Protein AF-A0A8J2ZC92-F1 (afdb_monomer)

pLDDT: mean 74.77, std 19.88, range [32.78, 93.56]

Radius of gyration: 28.95 Å; Cα contacts (8 Å, |Δi|>4): 258; chains: 1; bounding box: 49×60×92 Å

Mean predicted aligned error: 19.2 Å

Foldseek 3Di:
DDDDDDDDDDPDDDPDPPPPDPPPDPPDDPPPPQQAAFAEEEAEPDPVLSVVVQVLQVPDPRHDHHPPPDQGLEYEYQADDDPPDDDDPHHAYEHAYADPVRQVVNVVVVGQEYDHSPDDSVLVVVSRVCSSVSHRYYDDPPPPPPPPDDDDDDDDDPDLPDQDPLLLLLLQCLLVVDDLVRSCVVVVHDSVVSVVSQVVLCVSLVHPDSVSSNVSCVSVVSYDD

Solvent-accessible surface area (backbone atoms only — not comparable to full-atom values): 13881 Å² total; per-residue (Å²): 140,83,88,83,91,80,78,90,77,86,77,78,80,76,93,75,83,88,76,79,66,85,69,80,77,75,76,77,70,85,76,85,62,89,66,75,50,44,26,35,30,81,58,48,89,50,66,69,62,41,52,54,50,50,53,50,34,73,70,36,90,52,41,33,76,35,59,91,93,53,90,33,41,19,32,41,22,58,58,87,70,82,80,77,88,69,100,57,90,67,52,35,29,37,32,33,29,85,48,73,67,57,39,50,54,40,53,77,68,69,46,22,21,38,42,48,76,83,58,52,65,70,57,49,53,52,43,49,55,38,18,44,73,74,37,78,40,66,66,78,69,87,61,81,68,76,74,74,92,67,90,81,83,91,76,92,64,86,71,64,59,76,71,51,76,68,39,43,55,51,48,46,41,48,63,71,67,50,51,56,67,52,50,5,62,78,68,75,43,51,60,67,55,32,49,51,45,52,51,49,46,22,60,51,65,71,29,94,41,73,67,48,31,36,56,50,32,43,75,69,68,70,40,85,134

Sequence (225 aa):
MNLAVAAMRHRAMRPGDAERGPGPVRTADRCDGAVRPVAVALRIADPALRARLAGIVDAAPGLAPAPEGAAAAALVTDRVLPREGGGAAGPPMLVLAKDAAARARALHAGVGGVLPPDAGEAQLVAAIVAVAHGLVVRPASPRPVPPRPEPAAAGAAEPVPALTPREREVLALLAAGAANKVIARRLGLSFHTAKAHVASVLAKLGASSRADAVARGIRAGLVLL

Structur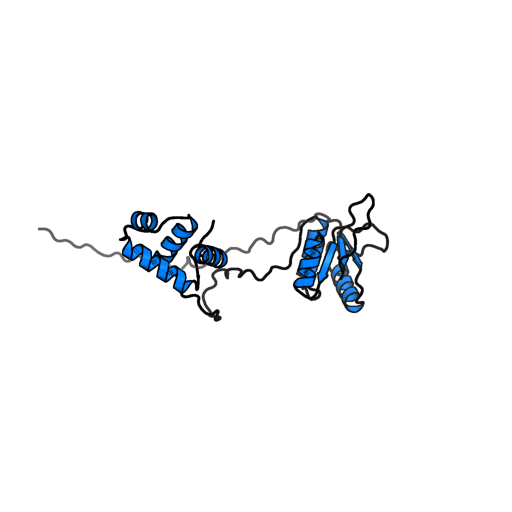e (mmCIF, N/CA/C/O backbone):
data_AF-A0A8J2ZC92-F1
#
_entry.id   AF-A0A8J2ZC92-F1
#
loop_
_atom_site.group_PDB
_atom_site.id
_atom_site.type_symbol
_atom_site.label_atom_id
_atom_site.label_alt_id
_atom_site.label_comp_id
_atom_site.label_asym_id
_atom_site.label_entity_id
_atom_site.label_seq_id
_atom_site.pdbx_PDB_ins_code
_atom_site.Cartn_x
_atom_site.Cartn_y
_atom_site.Cartn_z
_atom_site.occupancy
_atom_site.B_iso_or_equiv
_atom_site.auth_seq_id
_atom_site.auth_comp_id
_atom_site.auth_asym_id
_atom_site.auth_atom_id
_atom_site.pdbx_PDB_model_num
ATOM 1 N N . MET A 1 1 ? -21.085 -35.666 64.386 1.00 41.06 1 MET A N 1
ATOM 2 C CA . MET A 1 1 ? -20.813 -37.108 64.170 1.00 41.06 1 MET A CA 1
ATOM 3 C C . MET A 1 1 ? -21.126 -37.370 62.697 1.00 41.06 1 MET A C 1
ATOM 5 O O . MET A 1 1 ? -22.250 -37.102 62.324 1.00 41.06 1 MET A O 1
ATOM 9 N N . ASN A 1 2 ? -20.229 -37.704 61.769 1.00 34.44 2 ASN A N 1
ATOM 10 C CA . ASN A 1 2 ? -18.962 -38.419 61.852 1.00 34.44 2 ASN A CA 1
ATOM 11 C C . ASN A 1 2 ? -17.883 -37.848 60.918 1.00 34.44 2 ASN A C 1
ATOM 13 O O . ASN A 1 2 ? -18.147 -37.370 59.820 1.00 34.44 2 ASN A O 1
ATOM 17 N N . LEU A 1 3 ? -16.667 -37.978 61.432 1.00 35.72 3 LEU A N 1
ATOM 18 C CA . LEU A 1 3 ? -15.348 -37.821 60.841 1.00 35.72 3 LEU A CA 1
ATOM 19 C C . LEU A 1 3 ? -15.068 -38.993 59.874 1.00 35.72 3 LEU A C 1
ATOM 21 O O . LEU A 1 3 ? -15.347 -40.126 60.252 1.00 35.72 3 LEU A O 1
ATOM 25 N N . ALA A 1 4 ? -14.481 -38.749 58.697 1.00 38.28 4 ALA A N 1
ATOM 26 C CA . ALA A 1 4 ? -13.469 -39.626 58.079 1.00 38.28 4 ALA A CA 1
ATOM 27 C C . ALA A 1 4 ? -12.945 -39.015 56.769 1.00 38.28 4 ALA A C 1
ATOM 29 O O . ALA A 1 4 ? -13.545 -39.109 55.701 1.00 38.28 4 ALA A O 1
ATOM 30 N N . VAL A 1 5 ? -11.780 -38.393 56.902 1.00 42.00 5 VAL A N 1
ATOM 31 C CA . VAL A 1 5 ? -10.837 -38.036 55.845 1.00 42.00 5 VAL A CA 1
ATOM 32 C C . VAL A 1 5 ? -10.317 -39.321 55.191 1.00 42.00 5 VAL A C 1
ATOM 34 O O . VAL A 1 5 ? -9.852 -40.213 55.897 1.00 42.00 5 VAL A O 1
ATOM 37 N N . ALA A 1 6 ? -10.346 -39.411 53.858 1.00 38.91 6 ALA A N 1
ATOM 38 C CA . ALA A 1 6 ? -9.723 -40.508 53.117 1.00 38.91 6 ALA A CA 1
ATOM 39 C C . ALA A 1 6 ? -8.945 -39.995 51.892 1.00 38.91 6 ALA A C 1
ATOM 41 O O . ALA A 1 6 ? -9.498 -39.734 50.830 1.00 38.91 6 ALA A O 1
ATOM 42 N N . ALA A 1 7 ? -7.633 -39.892 52.111 1.00 39.47 7 ALA A N 1
ATOM 43 C CA . ALA A 1 7 ? -6.541 -40.207 51.194 1.00 39.47 7 ALA A CA 1
ATOM 44 C C . ALA A 1 7 ? -6.480 -39.519 49.813 1.00 39.47 7 ALA A C 1
ATOM 46 O O . ALA A 1 7 ? -7.030 -39.973 48.810 1.00 39.47 7 ALA A O 1
ATOM 47 N N . MET A 1 8 ? -5.604 -38.510 49.765 1.00 38.62 8 MET A N 1
ATOM 48 C CA . MET A 1 8 ? -4.805 -38.123 48.601 1.00 38.62 8 MET A CA 1
ATOM 49 C C . MET A 1 8 ? -4.257 -39.347 47.848 1.00 38.62 8 MET A C 1
ATOM 51 O O . MET A 1 8 ? -3.465 -40.120 48.387 1.00 38.62 8 MET A O 1
ATOM 55 N N . ARG A 1 9 ? -4.588 -39.465 46.559 1.00 42.34 9 ARG A N 1
ATOM 56 C CA . ARG A 1 9 ? -3.782 -40.216 45.588 1.00 42.34 9 ARG A CA 1
ATOM 57 C C . ARG A 1 9 ? -3.141 -39.224 44.626 1.00 42.34 9 ARG A C 1
ATOM 59 O O . ARG A 1 9 ? -3.759 -38.777 43.665 1.00 42.34 9 ARG A O 1
ATOM 66 N N . HIS A 1 10 ? -1.889 -38.890 44.919 1.00 39.88 10 HIS A N 1
ATOM 67 C CA . HIS A 1 10 ? -0.975 -38.190 44.024 1.00 39.88 10 HIS A CA 1
ATOM 68 C C . HIS A 1 10 ? -0.763 -39.061 42.774 1.00 39.88 10 HIS A C 1
ATOM 70 O O . HIS A 1 10 ? -0.022 -40.044 42.804 1.00 39.88 10 HIS A O 1
ATOM 76 N N . ARG A 1 11 ? -1.452 -38.749 41.672 1.00 44.06 11 ARG A N 1
ATOM 77 C CA . ARG A 1 11 ? -1.191 -39.383 40.376 1.00 44.06 11 ARG A CA 1
ATOM 78 C C . ARG A 1 11 ? -0.053 -38.609 39.715 1.00 44.06 11 ARG A C 1
ATOM 80 O O . ARG A 1 11 ? -0.261 -37.522 39.187 1.00 44.06 11 ARG A O 1
ATOM 87 N N . ALA A 1 12 ? 1.156 -39.150 39.827 1.00 44.00 12 ALA A N 1
ATOM 88 C CA . ALA A 1 12 ? 2.347 -38.636 39.165 1.00 44.00 12 ALA A CA 1
ATOM 89 C C . ALA A 1 12 ? 2.117 -38.523 37.645 1.00 44.00 12 ALA A C 1
ATOM 91 O O . ALA A 1 12 ? 1.726 -39.501 37.000 1.00 44.00 12 ALA A O 1
ATOM 92 N N . MET A 1 13 ? 2.342 -37.327 37.088 1.00 38.94 13 MET A N 1
ATOM 93 C CA . MET A 1 13 ? 2.462 -37.116 35.645 1.00 38.94 13 MET A CA 1
ATOM 94 C C . MET A 1 13 ? 3.662 -37.907 35.118 1.00 38.94 13 MET A C 1
ATOM 96 O O . MET A 1 13 ? 4.744 -37.874 35.703 1.00 38.94 13 MET A O 1
ATOM 100 N N . ARG A 1 14 ? 3.468 -38.606 33.997 1.00 48.47 14 ARG A N 1
ATOM 101 C CA . ARG A 1 14 ? 4.556 -39.217 33.230 1.00 48.47 14 ARG A CA 1
ATOM 102 C C . ARG A 1 14 ? 5.349 -38.112 32.513 1.00 48.47 14 ARG A C 1
ATOM 104 O O . ARG A 1 14 ? 4.721 -37.225 31.939 1.00 48.47 14 ARG A O 1
ATOM 111 N N . PRO A 1 15 ? 6.690 -38.159 32.487 1.00 48.25 15 PRO A N 1
ATOM 112 C CA . PRO A 1 15 ? 7.480 -37.286 31.631 1.00 48.25 15 PRO A CA 1
ATOM 113 C C . PRO A 1 15 ? 7.451 -37.877 30.214 1.00 48.25 15 PRO A C 1
ATOM 115 O O . PRO A 1 15 ? 8.016 -38.942 29.981 1.00 48.25 15 PRO A O 1
ATOM 118 N N . GLY A 1 16 ? 6.726 -37.251 29.284 1.00 49.06 16 GLY A N 1
ATOM 119 C CA . GLY A 1 16 ? 6.649 -37.757 27.905 1.00 49.06 16 GLY A CA 1
ATOM 120 C C . GLY A 1 16 ? 5.783 -36.972 26.917 1.00 49.06 16 GLY A C 1
ATOM 121 O O . GLY A 1 16 ? 5.959 -37.141 25.718 1.00 49.06 16 GLY A O 1
ATOM 122 N N . ASP A 1 17 ? 4.901 -36.075 27.371 1.00 45.94 17 ASP A N 1
ATOM 123 C CA . ASP A 1 17 ? 3.964 -35.376 26.471 1.00 45.94 17 ASP A CA 1
ATOM 124 C C . ASP A 1 17 ? 4.445 -33.983 26.000 1.00 45.94 17 ASP A C 1
ATOM 126 O O . ASP A 1 17 ? 3.676 -33.223 25.413 1.00 45.94 17 ASP A O 1
ATOM 130 N N . ALA A 1 18 ? 5.718 -33.633 26.229 1.00 48.44 18 ALA A N 1
ATOM 131 C CA . ALA A 1 18 ? 6.262 -32.291 25.973 1.00 48.44 18 ALA A CA 1
ATOM 132 C C . ALA A 1 18 ? 6.911 -32.080 24.587 1.00 48.44 18 ALA A C 1
ATOM 134 O O . ALA A 1 18 ? 7.467 -31.014 24.349 1.00 48.44 18 ALA A O 1
ATOM 135 N N . GLU A 1 19 ? 6.817 -33.030 23.651 1.00 48.03 19 GLU A N 1
ATOM 136 C CA . GLU A 1 19 ? 7.369 -32.861 22.294 1.00 48.03 19 GLU A CA 1
ATOM 137 C C . GLU A 1 19 ? 6.355 -33.187 21.194 1.00 48.03 19 GLU A C 1
ATOM 139 O O . GLU A 1 19 ? 6.565 -34.030 20.326 1.00 48.03 19 GLU A O 1
ATOM 144 N N . ARG A 1 20 ? 5.233 -32.464 21.184 1.00 44.44 20 ARG A N 1
ATOM 145 C CA . ARG A 1 20 ? 4.437 -32.303 19.961 1.00 44.44 20 ARG A CA 1
ATOM 146 C C . ARG A 1 20 ? 4.653 -30.893 19.424 1.00 44.44 20 ARG A C 1
ATOM 148 O O . ARG A 1 20 ? 3.753 -30.057 19.437 1.00 44.44 20 ARG A O 1
ATOM 155 N N . GLY A 1 21 ? 5.894 -30.631 19.010 1.00 49.53 21 GLY A N 1
ATOM 156 C CA . GLY A 1 21 ? 6.231 -29.442 18.235 1.00 49.53 21 GLY A CA 1
ATOM 157 C C . GLY A 1 21 ? 5.360 -29.367 16.975 1.00 49.53 21 GLY A C 1
ATOM 158 O O . GLY A 1 21 ? 4.881 -30.404 16.500 1.00 49.53 21 GLY A O 1
ATOM 159 N N . PRO A 1 22 ? 5.106 -28.163 16.434 1.00 45.09 22 PRO A N 1
ATOM 160 C CA . PRO A 1 22 ? 4.413 -28.039 15.163 1.00 45.09 22 PRO A CA 1
ATOM 161 C C . PRO A 1 22 ? 5.202 -28.852 14.135 1.00 45.09 22 PRO A C 1
ATOM 163 O O . PRO A 1 22 ? 6.385 -28.597 13.913 1.00 45.09 22 PRO A O 1
ATOM 166 N N . GLY A 1 23 ? 4.562 -29.881 13.571 1.00 42.56 23 GLY A N 1
ATOM 167 C CA . GLY A 1 23 ? 5.161 -30.704 12.525 1.00 42.56 23 GLY A CA 1
ATOM 168 C C . GLY A 1 23 ? 5.711 -29.823 11.400 1.00 42.56 23 GLY A C 1
ATOM 169 O O . GLY A 1 23 ? 5.236 -28.693 11.236 1.00 42.56 23 GLY A O 1
ATOM 170 N N . PRO A 1 24 ? 6.709 -30.309 10.637 1.00 46.25 24 PRO A N 1
ATOM 171 C CA . PRO A 1 24 ? 7.342 -29.523 9.590 1.00 46.25 24 PRO A CA 1
ATOM 172 C C . PRO A 1 24 ? 6.250 -28.930 8.709 1.00 46.25 24 PRO A C 1
ATOM 174 O O . PRO A 1 24 ? 5.412 -29.656 8.165 1.00 46.25 24 PRO A O 1
ATOM 177 N N . VAL A 1 25 ? 6.226 -27.597 8.645 1.00 45.41 25 VAL A N 1
ATOM 178 C CA . VAL A 1 25 ? 5.367 -26.853 7.731 1.00 45.41 25 VAL A CA 1
ATOM 179 C C . VAL A 1 25 ? 5.614 -27.475 6.369 1.00 45.41 25 VAL A C 1
ATOM 181 O O . VAL A 1 25 ? 6.730 -27.395 5.858 1.00 45.41 25 VAL A O 1
ATOM 184 N N . ARG A 1 26 ? 4.604 -28.168 5.829 1.00 38.78 26 ARG A N 1
ATOM 185 C CA . ARG A 1 26 ? 4.637 -28.647 4.451 1.00 38.78 26 ARG A CA 1
ATOM 186 C C . ARG A 1 26 ? 4.889 -27.407 3.608 1.00 38.78 26 ARG A C 1
ATOM 188 O O . ARG A 1 26 ? 3.994 -26.577 3.459 1.00 38.78 26 ARG A O 1
ATOM 195 N N . THR A 1 27 ? 6.122 -27.250 3.140 1.00 40.78 27 THR A N 1
ATOM 196 C CA . THR A 1 27 ? 6.461 -26.321 2.076 1.00 40.78 27 THR A CA 1
ATOM 197 C C . THR A 1 27 ? 5.531 -26.688 0.939 1.00 40.78 27 THR A C 1
ATOM 199 O O . THR A 1 27 ? 5.579 -27.807 0.427 1.00 40.78 27 THR A O 1
ATOM 202 N N . ALA A 1 28 ? 4.573 -25.799 0.683 1.00 44.03 28 ALA A N 1
ATOM 203 C CA . ALA A 1 28 ? 3.584 -25.987 -0.351 1.00 44.03 28 ALA A CA 1
ATOM 204 C C . ALA A 1 28 ? 4.327 -26.292 -1.651 1.00 44.03 28 ALA A C 1
ATOM 206 O O . ALA A 1 28 ? 5.161 -25.515 -2.112 1.00 44.03 28 ALA A O 1
ATOM 207 N N . ASP A 1 29 ? 4.086 -27.518 -2.090 1.00 36.69 29 ASP A N 1
ATOM 208 C CA . ASP A 1 29 ? 3.963 -27.986 -3.453 1.00 36.69 29 ASP A CA 1
ATOM 209 C C . ASP A 1 29 ? 4.343 -26.964 -4.531 1.00 36.69 29 ASP A C 1
ATOM 211 O O . ASP A 1 29 ? 3.795 -25.861 -4.613 1.00 36.69 29 ASP A O 1
ATOM 215 N N . ARG A 1 30 ? 5.302 -27.365 -5.367 1.00 45.09 30 ARG A N 1
ATOM 216 C CA . ARG A 1 30 ? 5.726 -26.627 -6.554 1.00 45.09 30 ARG A CA 1
ATOM 217 C C . ARG A 1 30 ? 4.501 -26.387 -7.433 1.00 45.09 30 ARG A C 1
ATOM 219 O O . ARG A 1 30 ? 4.031 -27.296 -8.109 1.00 45.09 30 ARG A O 1
ATOM 226 N N . CYS A 1 31 ? 4.024 -25.147 -7.470 1.00 38.16 31 CYS A N 1
ATOM 227 C CA . CYS A 1 31 ? 3.142 -24.683 -8.530 1.00 38.16 31 CYS A CA 1
ATOM 228 C C . CYS A 1 31 ? 3.951 -24.615 -9.833 1.00 38.16 31 CYS A C 1
ATOM 230 O O . CYS A 1 31 ? 4.433 -23.552 -10.213 1.00 38.16 31 CYS A O 1
ATOM 232 N N . ASP A 1 32 ? 4.094 -25.753 -10.512 1.00 41.41 32 ASP A N 1
ATOM 233 C CA . ASP A 1 32 ? 4.615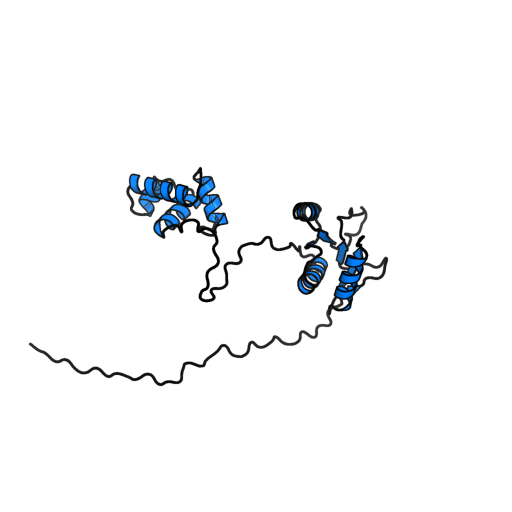 -25.881 -11.880 1.00 41.41 32 ASP A CA 1
ATOM 234 C C . ASP A 1 32 ? 3.551 -25.407 -12.894 1.00 41.41 32 ASP A C 1
ATOM 236 O O . ASP A 1 32 ? 3.156 -26.090 -13.836 1.00 41.41 32 ASP A O 1
ATOM 240 N N . GLY A 1 33 ? 3.008 -24.212 -12.660 1.00 44.34 33 GLY A N 1
ATOM 241 C CA . GLY A 1 33 ? 2.316 -23.453 -13.688 1.00 44.34 33 GLY A CA 1
ATOM 242 C C . GLY A 1 33 ? 3.373 -22.598 -14.355 1.00 44.34 33 GLY A C 1
ATOM 243 O O . GLY A 1 33 ? 3.965 -21.761 -13.683 1.00 44.34 33 GLY A O 1
ATOM 244 N N . ALA A 1 34 ? 3.641 -22.800 -15.643 1.00 50.97 34 ALA A N 1
ATOM 245 C CA . ALA A 1 34 ? 4.524 -21.929 -16.410 1.00 50.97 34 ALA A CA 1
ATOM 246 C C . ALA A 1 34 ? 3.956 -20.495 -16.408 1.00 50.97 34 ALA A C 1
ATOM 248 O O . ALA A 1 34 ? 3.171 -20.112 -17.277 1.00 50.97 34 ALA A O 1
ATOM 249 N N . VAL A 1 35 ? 4.297 -19.714 -15.380 1.00 57.56 35 VAL A N 1
ATOM 250 C CA . VAL A 1 35 ? 3.914 -18.312 -15.257 1.00 57.56 35 VAL A CA 1
ATOM 251 C C . VAL A 1 35 ? 4.617 -17.593 -16.394 1.00 57.56 35 VAL A C 1
ATOM 253 O O . VAL A 1 35 ? 5.847 -17.557 -16.448 1.00 57.56 35 VAL A O 1
ATOM 256 N N . ARG A 1 36 ? 3.841 -17.053 -17.342 1.00 71.88 36 ARG A N 1
ATOM 257 C CA . ARG A 1 36 ? 4.408 -16.195 -18.383 1.00 71.88 36 ARG A CA 1
ATOM 258 C C . ARG A 1 36 ? 5.148 -15.050 -17.693 1.00 71.88 36 ARG A C 1
ATOM 260 O O . ARG A 1 36 ? 4.530 -14.376 -16.867 1.00 71.88 36 ARG A O 1
ATOM 267 N N . PRO A 1 37 ? 6.432 -14.829 -18.012 1.00 78.94 37 PRO A N 1
ATOM 268 C CA . PRO A 1 37 ? 7.183 -13.776 -17.364 1.00 78.94 37 PRO A CA 1
ATOM 269 C C . PRO A 1 37 ? 6.536 -12.425 -17.670 1.00 78.94 37 PRO A C 1
ATOM 271 O O . PRO A 1 37 ? 6.130 -12.142 -18.800 1.00 78.94 37 PRO A O 1
ATOM 274 N N . VAL A 1 38 ? 6.416 -11.600 -16.638 1.00 84.12 38 VAL A N 1
ATOM 275 C CA . VAL A 1 38 ? 5.912 -10.235 -16.732 1.00 84.12 38 VAL A CA 1
ATOM 276 C C . VAL A 1 38 ? 6.952 -9.410 -17.485 1.00 84.12 38 VAL A C 1
ATOM 278 O O . VAL A 1 38 ? 8.075 -9.249 -17.012 1.00 84.12 38 VAL A O 1
ATOM 281 N N . ALA A 1 39 ? 6.582 -8.882 -18.653 1.00 87.25 39 ALA A N 1
ATOM 282 C CA . ALA A 1 39 ? 7.448 -8.000 -19.430 1.00 87.25 39 ALA A CA 1
ATOM 283 C C . ALA A 1 39 ? 7.551 -6.620 -18.756 1.00 87.25 39 ALA A C 1
ATOM 285 O O . ALA A 1 39 ? 6.539 -5.934 -18.580 1.00 87.25 39 ALA A O 1
ATOM 286 N N . VAL A 1 40 ? 8.761 -6.197 -18.393 1.00 88.06 40 VAL A N 1
ATOM 287 C CA . VAL A 1 40 ? 9.021 -4.966 -17.633 1.00 88.06 40 VAL A CA 1
ATOM 288 C C . VAL A 1 40 ? 9.796 -3.970 -18.484 1.00 88.06 40 VAL A C 1
ATOM 290 O O . VAL A 1 40 ? 10.918 -4.246 -18.900 1.00 88.06 40 VAL A O 1
ATOM 293 N N . ALA A 1 41 ? 9.237 -2.781 -18.699 1.00 90.12 41 ALA A N 1
ATOM 294 C CA . ALA A 1 41 ? 9.974 -1.666 -19.285 1.00 90.12 41 ALA A CA 1
ATOM 295 C C . ALA A 1 41 ? 10.622 -0.819 -18.181 1.00 90.12 41 ALA A C 1
ATOM 297 O O . ALA A 1 41 ? 9.964 -0.456 -17.203 1.00 90.12 41 ALA A O 1
ATOM 298 N N . LEU A 1 42 ? 11.897 -0.464 -18.352 1.00 89.69 42 LEU A N 1
ATOM 299 C CA . LEU A 1 42 ? 12.636 0.407 -17.436 1.00 89.69 42 LEU A CA 1
ATOM 300 C C . LEU A 1 42 ? 12.873 1.769 -18.097 1.00 89.69 42 LEU A C 1
ATOM 302 O O . LEU A 1 42 ? 13.612 1.868 -19.073 1.00 89.69 42 LEU A O 1
ATOM 306 N N . ARG A 1 43 ? 12.281 2.832 -17.549 1.00 90.69 43 ARG A N 1
ATOM 307 C CA . ARG A 1 43 ? 12.465 4.218 -18.005 1.00 90.69 43 ARG A CA 1
ATOM 308 C C . ARG A 1 43 ? 13.003 5.071 -16.866 1.00 90.69 43 ARG A C 1
ATOM 310 O O . ARG A 1 43 ? 12.264 5.782 -16.197 1.00 90.69 43 ARG A O 1
ATOM 317 N N . ILE A 1 44 ? 14.302 4.937 -16.633 1.00 90.31 44 ILE A N 1
ATOM 318 C CA . ILE A 1 44 ? 15.020 5.512 -15.494 1.00 90.31 44 ILE A CA 1
ATOM 319 C C . ILE A 1 44 ? 16.105 6.44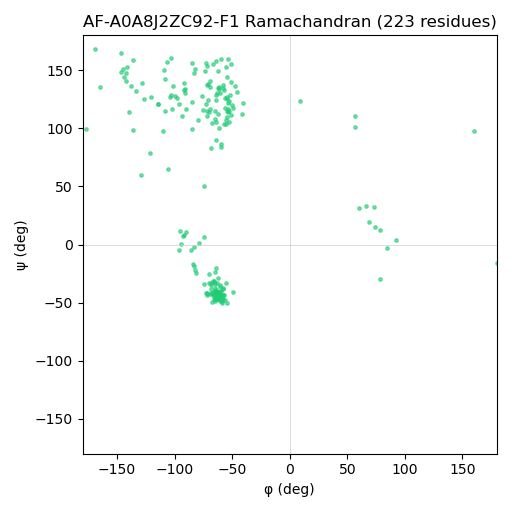1 -16.030 1.00 90.31 44 ILE A C 1
ATOM 321 O O . ILE A 1 44 ? 16.899 6.015 -16.869 1.00 90.31 44 ILE A O 1
ATOM 325 N N . ALA A 1 45 ? 16.140 7.692 -15.563 1.00 88.38 45 ALA A N 1
ATOM 326 C CA . ALA A 1 45 ? 17.133 8.667 -16.011 1.00 88.38 45 ALA A CA 1
ATOM 327 C C . ALA A 1 45 ? 18.524 8.390 -15.419 1.00 88.38 45 ALA A C 1
ATOM 329 O O . ALA A 1 45 ? 19.533 8.617 -16.081 1.00 88.38 45 ALA A O 1
ATOM 330 N N . ASP A 1 46 ? 18.582 7.892 -14.182 1.00 88.06 46 ASP A N 1
ATOM 331 C CA . ASP A 1 46 ? 19.831 7.527 -13.510 1.00 88.06 46 ASP A CA 1
ATOM 332 C C . ASP A 1 46 ? 20.399 6.194 -14.060 1.00 88.06 46 ASP A C 1
ATOM 334 O O . ASP A 1 46 ? 19.777 5.138 -13.880 1.00 88.06 46 ASP A O 1
ATOM 338 N N . PRO A 1 47 ? 21.584 6.196 -14.707 1.00 87.19 47 PRO A N 1
ATOM 339 C CA . PRO A 1 47 ? 22.163 4.994 -15.301 1.00 87.19 47 PRO A CA 1
ATOM 340 C C . PRO A 1 47 ? 22.561 3.934 -14.266 1.00 87.19 47 PRO A C 1
ATOM 342 O O . PRO A 1 47 ? 22.466 2.744 -14.569 1.00 87.19 47 PRO A O 1
ATOM 345 N N . ALA A 1 48 ? 22.964 4.331 -13.054 1.00 87.56 48 ALA A N 1
ATOM 346 C CA . ALA A 1 48 ? 23.344 3.394 -11.999 1.00 87.56 48 ALA A CA 1
ATOM 347 C C . ALA A 1 48 ? 22.109 2.675 -11.446 1.00 87.56 48 ALA A C 1
ATOM 349 O O . ALA A 1 48 ? 22.097 1.450 -11.299 1.00 87.56 48 ALA A O 1
ATOM 350 N N . LEU A 1 49 ? 21.030 3.429 -11.214 1.00 86.31 49 LEU A N 1
ATOM 351 C CA . LEU A 1 49 ? 19.746 2.862 -10.814 1.00 86.31 49 LEU A CA 1
ATOM 352 C C . LEU A 1 49 ? 19.182 1.949 -11.910 1.00 86.31 49 LEU A C 1
ATOM 354 O O . LEU A 1 49 ? 18.735 0.845 -11.609 1.00 86.31 49 LEU A O 1
ATOM 358 N N . ARG A 1 50 ? 19.254 2.363 -13.181 1.00 90.50 50 ARG A N 1
ATOM 359 C CA . ARG A 1 50 ? 18.820 1.547 -14.325 1.00 90.50 50 ARG A CA 1
ATOM 360 C C . ARG A 1 50 ? 19.563 0.212 -14.392 1.00 90.50 50 ARG A C 1
ATOM 362 O O . ARG A 1 50 ? 18.914 -0.815 -14.550 1.00 90.50 50 ARG A O 1
ATOM 369 N N . ALA A 1 51 ? 20.890 0.220 -14.252 1.00 87.44 51 ALA A N 1
ATOM 370 C CA . ALA A 1 51 ? 21.705 -0.995 -14.282 1.00 87.44 51 ALA A CA 1
ATOM 371 C C . ALA A 1 51 ? 21.355 -1.952 -13.133 1.00 87.44 51 ALA A C 1
ATOM 373 O O . ALA A 1 51 ? 21.182 -3.148 -13.357 1.00 87.44 51 ALA A O 1
ATOM 374 N N . ARG A 1 52 ? 21.168 -1.422 -11.916 1.00 91.25 52 ARG A N 1
ATOM 375 C CA . ARG A 1 52 ? 20.724 -2.216 -10.763 1.00 91.25 52 ARG A CA 1
ATOM 376 C C . ARG A 1 52 ? 19.353 -2.851 -11.003 1.00 91.25 52 ARG A C 1
ATOM 378 O O . ARG A 1 52 ? 19.172 -4.030 -10.726 1.00 91.25 52 ARG A O 1
ATOM 385 N N . LEU A 1 53 ? 18.391 -2.081 -11.509 1.00 89.12 53 LEU A N 1
ATOM 386 C CA . LEU A 1 53 ? 17.043 -2.583 -11.788 1.00 89.12 53 LEU A CA 1
ATOM 387 C C . LEU A 1 53 ? 17.047 -3.640 -12.893 1.00 89.12 53 LEU A C 1
ATOM 389 O O . LEU A 1 53 ? 16.347 -4.636 -12.754 1.00 89.12 53 LEU A O 1
ATOM 393 N N . ALA A 1 54 ? 17.845 -3.448 -13.947 1.00 89.75 54 ALA A N 1
ATOM 394 C CA . ALA A 1 54 ? 18.024 -4.444 -14.998 1.00 89.75 54 ALA A CA 1
ATOM 395 C C . ALA A 1 54 ? 18.562 -5.760 -14.419 1.00 89.75 54 ALA A C 1
ATOM 397 O O . ALA A 1 54 ? 17.948 -6.797 -14.629 1.00 89.75 54 ALA A O 1
ATOM 398 N N . GLY A 1 55 ? 19.599 -5.699 -13.575 1.00 88.12 55 GLY A N 1
ATOM 399 C CA . GLY A 1 55 ? 20.126 -6.883 -12.890 1.00 88.12 55 GLY A CA 1
ATOM 400 C C . GLY A 1 55 ? 19.086 -7.610 -12.029 1.00 88.12 55 GLY A C 1
ATOM 401 O O . GLY A 1 55 ? 19.043 -8.836 -12.032 1.00 88.12 55 GLY A O 1
ATOM 402 N N . ILE A 1 56 ? 18.203 -6.876 -11.340 1.00 89.81 56 ILE A N 1
ATOM 403 C CA . ILE A 1 56 ? 17.115 -7.486 -10.556 1.00 89.81 56 ILE A CA 1
ATOM 404 C C . ILE A 1 56 ? 16.064 -8.133 -11.470 1.00 89.81 56 ILE A C 1
ATOM 406 O O . ILE A 1 56 ? 15.594 -9.226 -11.171 1.00 89.81 56 ILE A O 1
ATOM 410 N N . VAL A 1 57 ? 15.686 -7.475 -12.569 1.00 89.06 57 VAL A N 1
ATOM 411 C CA . VAL A 1 57 ? 14.714 -8.007 -13.541 1.00 89.06 57 VAL A CA 1
ATOM 412 C C . VAL A 1 57 ? 15.252 -9.265 -14.225 1.00 89.06 57 VAL A C 1
ATOM 414 O O . VAL A 1 57 ? 14.501 -10.223 -14.365 1.00 89.06 57 VAL A O 1
ATOM 417 N N . ASP A 1 58 ? 16.535 -9.286 -14.589 1.00 87.06 58 ASP A N 1
ATOM 418 C CA . ASP A 1 58 ? 17.187 -10.430 -15.237 1.00 87.06 58 ASP A CA 1
ATOM 419 C C . ASP A 1 58 ? 17.368 -11.624 -14.285 1.00 87.06 58 ASP A C 1
ATOM 421 O O . ASP A 1 58 ? 17.294 -12.777 -14.706 1.00 87.06 58 ASP A O 1
ATOM 425 N N . ALA A 1 59 ? 17.590 -11.364 -12.992 1.00 86.56 59 ALA A N 1
ATOM 426 C CA . ALA A 1 59 ? 17.769 -12.408 -11.982 1.00 86.56 59 ALA A CA 1
ATOM 427 C C . ALA A 1 59 ? 16.446 -12.971 -11.427 1.00 86.56 59 ALA A C 1
ATOM 429 O O . ALA A 1 59 ? 16.439 -14.046 -10.821 1.00 86.56 59 ALA A O 1
ATOM 430 N N . ALA A 1 60 ? 15.328 -12.256 -11.583 1.00 85.56 60 ALA A N 1
ATOM 431 C CA . ALA A 1 60 ? 14.063 -12.610 -10.950 1.00 85.56 60 ALA A CA 1
ATOM 432 C C . ALA A 1 60 ? 13.258 -13.635 -11.774 1.00 85.56 60 ALA A C 1
ATOM 434 O O . ALA A 1 60 ? 12.858 -13.346 -12.906 1.00 85.56 60 ALA A O 1
ATOM 435 N N . PRO A 1 61 ? 12.908 -14.805 -11.204 1.0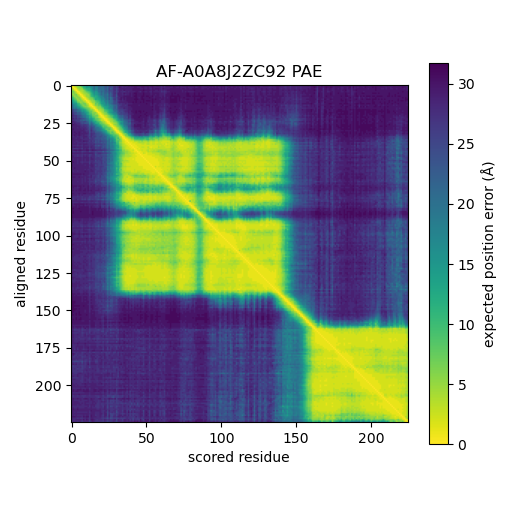0 78.69 61 PRO A N 1
ATOM 436 C CA . PRO A 1 61 ? 12.040 -15.754 -11.887 1.00 78.69 61 PRO A CA 1
ATOM 437 C C . PRO A 1 61 ? 10.650 -15.134 -12.092 1.00 78.69 61 PRO A C 1
ATOM 439 O O . PRO A 1 61 ? 10.005 -14.693 -11.141 1.00 78.69 61 PRO A O 1
ATOM 442 N N . GLY A 1 62 ? 10.186 -15.099 -13.343 1.00 83.19 62 GLY A N 1
ATOM 443 C CA . GLY A 1 62 ? 8.877 -14.546 -13.705 1.00 83.19 62 GLY A CA 1
ATOM 444 C C . GLY A 1 62 ? 8.877 -13.064 -14.089 1.00 83.19 62 GLY A C 1
ATOM 445 O O . GLY A 1 62 ? 7.807 -12.535 -14.383 1.00 83.19 62 GLY A O 1
ATOM 446 N N . LEU A 1 63 ? 10.036 -12.402 -14.146 1.00 86.19 63 LEU A N 1
ATOM 447 C CA . LEU A 1 63 ? 10.199 -11.110 -14.818 1.00 86.19 63 LEU A CA 1
ATOM 448 C C . LEU A 1 63 ? 11.027 -11.293 -16.094 1.00 86.19 63 LEU A C 1
ATOM 450 O O . LEU A 1 63 ? 11.857 -12.191 -16.186 1.00 86.19 63 LEU A O 1
ATOM 454 N N . ALA A 1 64 ? 10.779 -10.454 -17.095 1.00 87.75 64 ALA A N 1
ATOM 455 C CA . ALA A 1 64 ? 11.624 -10.364 -18.280 1.00 87.75 64 ALA A CA 1
ATOM 456 C C . ALA A 1 64 ? 11.730 -8.903 -18.731 1.00 87.75 64 ALA A C 1
ATOM 458 O O . ALA A 1 64 ? 10.722 -8.187 -18.694 1.00 87.75 64 ALA A O 1
ATOM 459 N N . PRO A 1 65 ? 12.905 -8.432 -19.179 1.00 85.69 65 PRO A N 1
ATOM 460 C CA . PRO A 1 65 ? 13.022 -7.096 -19.743 1.00 85.69 65 PRO A CA 1
ATOM 461 C C . PRO A 1 65 ? 12.187 -6.998 -21.026 1.00 85.69 65 PRO A C 1
ATOM 463 O O . PRO A 1 65 ? 12.292 -7.829 -21.929 1.00 85.69 65 PRO A O 1
ATOM 466 N N . ALA A 1 66 ? 11.332 -5.979 -21.108 1.00 84.94 66 ALA A N 1
ATOM 467 C CA . ALA A 1 66 ? 10.601 -5.675 -22.329 1.00 84.94 66 ALA A CA 1
ATOM 468 C C . ALA A 1 66 ? 11.556 -4.999 -23.331 1.00 84.94 66 ALA A C 1
ATOM 470 O O . ALA A 1 66 ? 12.194 -4.007 -22.963 1.00 84.94 66 ALA A O 1
ATOM 471 N N . PRO A 1 67 ? 11.659 -5.486 -24.583 1.00 74.12 67 PRO A N 1
ATOM 472 C CA . PRO A 1 67 ? 12.431 -4.796 -25.607 1.00 74.12 67 PRO A CA 1
ATOM 473 C C . PRO A 1 67 ? 11.835 -3.410 -25.888 1.00 74.12 67 PRO A C 1
ATOM 475 O O . PRO A 1 67 ? 10.628 -3.192 -25.751 1.00 74.12 67 PRO A O 1
ATOM 478 N N . GLU A 1 68 ? 12.689 -2.459 -26.263 1.00 68.31 68 GLU A N 1
ATOM 479 C CA . GLU A 1 68 ? 12.279 -1.084 -26.559 1.00 68.31 68 GLU A CA 1
ATOM 480 C C . GLU A 1 68 ? 11.173 -1.059 -27.627 1.00 68.31 68 GLU A C 1
ATOM 482 O O . GLU A 1 68 ? 11.298 -1.665 -28.689 1.00 68.31 68 GLU A O 1
ATOM 487 N N . GLY A 1 69 ? 10.060 -0.383 -27.327 1.00 62.56 69 GLY A N 1
ATOM 488 C CA . GLY A 1 69 ? 8.904 -0.292 -28.226 1.00 62.56 69 GLY A CA 1
ATOM 489 C C . GLY A 1 69 ? 7.908 -1.458 -28.153 1.00 62.56 69 GLY A C 1
ATOM 490 O O . GLY A 1 69 ? 6.867 -1.388 -28.803 1.00 62.56 69 GLY A O 1
ATOM 491 N N . ALA A 1 70 ? 8.161 -2.497 -27.351 1.00 71.25 70 ALA A N 1
ATOM 492 C CA . ALA A 1 70 ? 7.191 -3.568 -27.123 1.00 71.25 70 ALA A CA 1
ATOM 493 C C . ALA A 1 70 ? 6.182 -3.233 -26.011 1.00 71.25 70 ALA A C 1
ATOM 495 O O . ALA A 1 70 ? 6.444 -2.437 -25.105 1.00 71.25 70 ALA A O 1
ATOM 496 N N . ALA A 1 71 ? 5.016 -3.885 -26.060 1.00 73.06 71 ALA A N 1
ATOM 497 C CA . ALA A 1 71 ? 4.009 -3.789 -25.011 1.00 73.06 71 ALA A CA 1
ATOM 498 C C . ALA A 1 71 ? 4.546 -4.398 -23.704 1.00 73.06 71 ALA A C 1
ATOM 500 O O . ALA A 1 71 ? 4.689 -5.614 -23.580 1.00 73.06 71 ALA A O 1
ATOM 501 N N . ALA A 1 72 ? 4.849 -3.543 -22.730 1.00 81.19 72 ALA A N 1
ATOM 502 C CA . ALA A 1 72 ? 5.221 -3.970 -21.388 1.00 81.19 72 ALA A CA 1
ATOM 503 C C . ALA A 1 72 ? 3.970 -4.256 -20.548 1.00 81.19 72 ALA A C 1
ATOM 505 O O . ALA A 1 72 ? 2.947 -3.591 -20.693 1.00 81.19 72 ALA A O 1
ATOM 506 N N . ALA A 1 73 ? 4.063 -5.218 -19.637 1.00 82.62 73 ALA A N 1
ATOM 507 C CA . ALA A 1 73 ? 3.041 -5.478 -18.628 1.00 82.62 73 ALA A CA 1
ATOM 508 C C . ALA A 1 73 ? 3.172 -4.529 -17.423 1.00 82.62 73 ALA A C 1
ATOM 510 O O . ALA A 1 73 ? 2.186 -4.255 -16.749 1.00 82.62 73 ALA A O 1
ATOM 511 N N . ALA A 1 74 ? 4.368 -3.986 -17.173 1.00 86.56 74 ALA A N 1
ATOM 512 C CA . ALA A 1 74 ? 4.599 -2.932 -16.188 1.00 86.56 74 ALA A CA 1
ATOM 513 C C . ALA A 1 74 ? 5.717 -1.983 -16.637 1.00 86.56 74 ALA A C 1
ATOM 515 O O . ALA A 1 74 ? 6.674 -2.390 -17.299 1.00 86.56 74 ALA A O 1
ATOM 516 N N . LEU A 1 75 ? 5.611 -0.712 -16.245 1.00 89.38 75 LEU A N 1
ATOM 517 C CA . LEU A 1 75 ? 6.633 0.309 -16.480 1.00 89.38 75 LEU A CA 1
ATOM 518 C C . LEU A 1 75 ? 7.233 0.774 -15.151 1.00 89.38 75 LEU A C 1
ATOM 520 O O . LEU A 1 75 ? 6.517 1.336 -14.326 1.00 89.38 75 LEU A O 1
ATOM 524 N N . VAL A 1 76 ? 8.545 0.617 -14.970 1.00 90.75 76 VAL A N 1
ATOM 525 C CA . VAL A 1 76 ? 9.283 1.173 -13.825 1.00 90.75 76 VAL A CA 1
ATOM 526 C C . VAL A 1 76 ? 9.945 2.484 -14.237 1.00 90.75 76 VAL A C 1
ATOM 528 O O . VAL A 1 76 ? 10.668 2.533 -15.231 1.00 90.75 76 VAL A O 1
ATOM 531 N N . THR A 1 77 ? 9.696 3.555 -13.486 1.00 92.12 77 THR A N 1
ATOM 532 C CA . THR A 1 77 ? 10.175 4.912 -13.798 1.00 92.12 77 THR A CA 1
ATOM 533 C C . THR A 1 77 ? 10.610 5.661 -12.541 1.00 92.12 77 THR A C 1
ATOM 535 O O . THR A 1 77 ? 10.097 5.405 -11.460 1.00 92.12 77 THR A O 1
ATOM 538 N N . ASP A 1 78 ? 11.538 6.608 -12.656 1.00 89.19 78 ASP A N 1
ATOM 539 C CA . ASP A 1 78 ? 11.997 7.480 -11.560 1.00 89.19 78 ASP A CA 1
ATOM 540 C C . ASP A 1 78 ? 11.250 8.827 -11.519 1.00 89.19 78 ASP A C 1
ATOM 542 O O . ASP A 1 78 ? 11.485 9.678 -10.659 1.00 89.19 78 ASP A O 1
ATOM 546 N N . ARG A 1 79 ? 10.314 9.022 -12.451 1.00 85.31 79 ARG A N 1
ATOM 547 C CA . ARG A 1 79 ? 9.462 10.208 -12.569 1.00 85.31 79 ARG A CA 1
ATOM 548 C C . ARG A 1 79 ? 8.066 9.839 -13.054 1.00 85.31 79 ARG A C 1
ATOM 550 O O . ARG A 1 79 ? 7.878 8.858 -13.770 1.00 85.31 79 ARG A O 1
ATOM 557 N N . VAL A 1 80 ? 7.074 10.634 -12.662 1.00 80.12 80 VAL A N 1
ATOM 558 C CA . VAL A 1 80 ? 5.710 10.491 -13.182 1.00 80.12 80 VAL A CA 1
ATOM 559 C C . VAL A 1 80 ? 5.719 10.956 -14.628 1.00 80.12 80 VAL A C 1
ATOM 561 O O . VAL A 1 80 ? 6.140 12.074 -14.918 1.00 80.12 80 VAL A O 1
ATOM 564 N N . LEU A 1 81 ? 5.280 10.087 -15.527 1.00 74.94 81 LEU A N 1
ATOM 565 C CA . LEU A 1 81 ? 5.194 10.392 -16.945 1.00 74.94 81 LEU A CA 1
ATOM 566 C C . LEU A 1 81 ? 3.736 10.699 -17.273 1.00 74.94 81 LEU A C 1
ATOM 568 O O . LEU A 1 81 ? 2.854 10.000 -16.762 1.00 74.94 81 LEU A O 1
ATOM 572 N N . PRO A 1 82 ? 3.467 11.742 -18.073 1.00 67.44 82 PRO A N 1
ATOM 573 C CA . PRO A 1 82 ? 2.115 12.019 -18.518 1.00 67.44 82 PRO A CA 1
ATOM 574 C C . PRO A 1 82 ? 1.579 10.791 -19.257 1.00 67.44 82 PRO A C 1
ATOM 576 O O . PRO A 1 82 ? 2.291 10.153 -20.036 1.00 67.44 82 PRO A O 1
ATOM 579 N N . ARG A 1 83 ? 0.322 10.432 -18.985 1.00 63.53 83 ARG A N 1
ATOM 580 C CA . ARG A 1 83 ? -0.384 9.486 -19.846 1.00 63.53 83 ARG A CA 1
ATOM 581 C C . ARG A 1 83 ? -0.589 10.187 -21.181 1.00 63.53 83 ARG A C 1
ATOM 583 O O . ARG A 1 83 ? -1.427 11.077 -21.274 1.00 63.53 83 ARG A O 1
ATOM 590 N N . GLU A 1 84 ? 0.202 9.806 -22.177 1.00 54.78 84 GLU A N 1
ATOM 591 C CA . GLU A 1 84 ? -0.019 10.200 -23.566 1.00 54.78 84 GLU A CA 1
ATOM 592 C C . GLU A 1 84 ? -1.459 9.807 -23.935 1.00 54.78 84 GLU A C 1
ATOM 594 O O . GLU A 1 84 ? -1.855 8.643 -23.828 1.00 54.78 84 GLU A O 1
ATOM 599 N N . GLY A 1 85 ? -2.286 10.808 -24.237 1.00 45.22 85 GLY A N 1
ATOM 600 C CA . GLY A 1 85 ? -3.709 10.627 -24.490 1.00 45.22 85 GLY A CA 1
ATOM 601 C C . GLY A 1 85 ? -3.942 9.937 -25.830 1.00 45.22 85 GLY A C 1
ATOM 602 O O . GLY A 1 85 ? -3.664 10.520 -26.872 1.00 45.22 85 GLY A O 1
ATOM 603 N N . GLY A 1 86 ? -4.489 8.719 -25.806 1.00 42.69 86 GLY A N 1
ATOM 604 C CA . GLY A 1 86 ? -4.949 8.030 -27.014 1.00 42.69 86 GLY A CA 1
ATOM 605 C C . GLY A 1 86 ? -5.090 6.512 -26.867 1.00 42.69 86 GLY A C 1
ATOM 606 O O . GLY A 1 86 ? -4.131 5.771 -27.037 1.00 42.69 86 GLY A O 1
ATOM 607 N N . GLY A 1 87 ? -6.312 6.041 -26.604 1.00 44.97 87 GLY A N 1
ATOM 608 C CA . GLY A 1 87 ? -6.828 4.737 -27.059 1.00 44.97 87 GLY A CA 1
ATOM 609 C C . GLY A 1 87 ? -6.413 3.448 -26.337 1.00 44.97 87 GLY A C 1
ATOM 610 O O . GLY A 1 87 ? -7.227 2.532 -26.273 1.00 44.97 87 GLY A O 1
ATOM 611 N N . ALA A 1 88 ? -5.225 3.356 -25.744 1.00 54.47 88 ALA A N 1
ATOM 612 C CA . ALA A 1 88 ? -4.828 2.198 -24.940 1.00 54.47 88 ALA A CA 1
ATOM 613 C C . ALA A 1 88 ? -4.370 2.675 -23.564 1.00 54.47 88 ALA A C 1
ATOM 615 O O . ALA A 1 88 ? -3.493 3.532 -23.459 1.00 54.47 88 ALA A O 1
ATOM 616 N N . ALA A 1 89 ? -4.966 2.143 -22.493 1.00 62.19 89 ALA A N 1
ATOM 617 C CA . ALA A 1 89 ? -4.453 2.364 -21.150 1.00 62.19 89 ALA A CA 1
ATOM 618 C C . ALA A 1 89 ? -2.997 1.875 -21.123 1.00 62.19 89 ALA A C 1
ATOM 620 O O . ALA A 1 89 ? -2.748 0.672 -21.142 1.00 62.19 89 ALA A O 1
ATOM 621 N N . GLY A 1 90 ? -2.043 2.813 -21.156 1.00 69.75 90 GLY A N 1
ATOM 622 C CA . GLY A 1 90 ? -0.620 2.492 -21.097 1.00 69.75 90 GLY A CA 1
ATOM 623 C C . GLY A 1 90 ? -0.303 1.624 -19.874 1.00 69.75 90 GLY A C 1
ATOM 624 O O . GLY A 1 90 ? -1.088 1.615 -18.913 1.00 69.75 90 GLY A O 1
ATOM 625 N N . PRO A 1 91 ? 0.832 0.903 -19.893 1.00 81.00 91 PRO A N 1
ATOM 626 C CA . PRO A 1 91 ? 1.147 -0.081 -18.871 1.00 81.00 91 PRO A CA 1
ATOM 627 C C . PRO A 1 91 ? 1.079 0.526 -17.468 1.00 81.00 91 PRO A C 1
ATOM 629 O O . PRO A 1 91 ? 1.450 1.692 -17.277 1.00 81.00 91 PRO A O 1
ATOM 632 N N . PRO A 1 92 ? 0.615 -0.241 -16.472 1.00 86.06 92 PRO A N 1
ATOM 633 C CA . PRO A 1 92 ? 0.579 0.222 -15.098 1.00 86.06 92 PRO A CA 1
ATOM 634 C C . PRO A 1 92 ? 1.999 0.605 -14.643 1.00 86.06 92 PRO A C 1
ATOM 636 O O . PRO A 1 92 ? 2.987 -0.074 -14.934 1.00 86.06 92 PRO A O 1
ATOM 639 N N . MET A 1 93 ? 2.100 1.761 -13.983 1.00 89.25 93 MET A N 1
ATOM 640 C CA . MET A 1 93 ? 3.379 2.408 -13.681 1.00 89.25 93 MET A CA 1
ATOM 641 C C . MET A 1 93 ? 3.790 2.204 -12.225 1.00 89.25 93 MET A C 1
ATOM 643 O O . MET A 1 93 ? 3.024 2.540 -11.323 1.00 89.25 93 MET A O 1
ATOM 647 N N . LEU A 1 94 ? 5.020 1.747 -12.003 1.00 91.56 94 LEU A N 1
ATOM 648 C CA . LEU A 1 94 ? 5.704 1.750 -10.715 1.00 91.56 94 LEU A CA 1
ATOM 649 C C . LEU A 1 94 ? 6.711 2.908 -10.683 1.00 91.56 94 LEU A C 1
ATOM 651 O O . LEU A 1 94 ? 7.663 2.934 -11.461 1.00 91.56 94 LEU A O 1
ATOM 655 N N . VAL A 1 95 ? 6.508 3.869 -9.781 1.00 92.62 95 VAL A N 1
ATOM 656 C CA . VAL A 1 95 ? 7.380 5.043 -9.640 1.00 92.62 95 VAL A CA 1
ATOM 657 C C . VAL A 1 95 ? 8.363 4.856 -8.486 1.00 92.62 95 VAL A C 1
ATOM 659 O O . VAL A 1 95 ? 7.960 4.600 -7.353 1.00 92.62 95 VAL A O 1
ATOM 662 N N . LEU A 1 96 ? 9.653 5.046 -8.749 1.00 92.19 96 LEU A N 1
ATOM 663 C CA . LEU A 1 96 ? 10.706 5.089 -7.740 1.00 92.19 96 LEU A CA 1
ATOM 664 C C . LEU A 1 96 ? 10.950 6.538 -7.316 1.00 92.19 96 LEU A C 1
ATOM 666 O O . LEU A 1 96 ? 11.464 7.334 -8.096 1.00 92.19 96 LEU A O 1
ATOM 670 N N . ALA A 1 97 ? 10.586 6.898 -6.084 1.00 89.62 97 ALA A N 1
ATOM 671 C CA . ALA A 1 97 ? 10.712 8.272 -5.599 1.00 89.62 97 ALA A CA 1
ATOM 672 C C . ALA A 1 97 ? 11.347 8.344 -4.205 1.00 89.62 97 ALA A C 1
ATOM 674 O O . ALA A 1 97 ? 10.952 7.624 -3.288 1.00 89.62 97 ALA A O 1
ATOM 675 N N . LYS A 1 98 ? 12.341 9.230 -4.062 1.00 86.25 98 LYS A N 1
ATOM 676 C CA . LYS A 1 98 ? 13.213 9.329 -2.878 1.00 86.25 98 LYS A CA 1
ATOM 677 C C . LYS A 1 98 ? 12.463 9.801 -1.631 1.00 86.25 98 LYS A C 1
ATOM 679 O O . LYS A 1 98 ? 12.563 9.184 -0.575 1.00 86.25 98 LYS A O 1
ATOM 684 N N . ASP A 1 99 ? 11.697 10.882 -1.745 1.00 84.69 99 ASP A N 1
ATOM 685 C CA . ASP A 1 99 ? 11.046 11.522 -0.601 1.00 84.69 99 ASP A CA 1
ATOM 686 C C . ASP A 1 99 ? 9.540 11.213 -0.504 1.00 84.69 99 ASP A C 1
ATOM 688 O O . ASP A 1 99 ? 8.883 10.777 -1.451 1.00 84.69 99 ASP A O 1
ATOM 692 N N . ALA A 1 100 ? 8.963 11.410 0.684 1.00 80.88 100 ALA A N 1
ATOM 693 C CA . ALA A 1 100 ? 7.543 11.151 0.929 1.00 80.88 100 ALA A CA 1
ATOM 694 C C . ALA A 1 100 ? 6.607 12.042 0.091 1.00 80.88 100 ALA A C 1
ATOM 696 O O . ALA A 1 100 ? 5.543 11.576 -0.319 1.00 80.88 100 ALA A O 1
ATOM 697 N N . ALA A 1 101 ? 6.996 13.285 -0.207 1.00 80.56 101 ALA A N 1
ATOM 698 C CA . ALA A 1 101 ? 6.168 14.211 -0.970 1.00 80.56 101 ALA A CA 1
ATOM 699 C C . ALA A 1 101 ? 6.115 13.821 -2.456 1.00 80.56 101 ALA A C 1
ATOM 701 O O . ALA A 1 101 ? 5.042 13.824 -3.053 1.00 80.56 101 ALA A O 1
ATOM 702 N N . ALA A 1 102 ? 7.239 13.413 -3.046 1.00 82.88 102 ALA A N 1
ATOM 703 C CA . ALA A 1 102 ? 7.308 12.868 -4.396 1.00 82.88 102 ALA A CA 1
ATOM 704 C C . ALA A 1 102 ? 6.492 11.578 -4.516 1.00 82.88 102 ALA A C 1
ATOM 706 O O . ALA A 1 102 ? 5.722 11.428 -5.465 1.00 82.88 102 ALA A O 1
ATOM 707 N N . ARG A 1 103 ? 6.574 10.695 -3.509 1.00 86.62 103 ARG A N 1
ATOM 708 C CA . ARG A 1 103 ? 5.743 9.486 -3.458 1.00 86.62 103 ARG A CA 1
ATOM 709 C C . ARG A 1 103 ? 4.251 9.810 -3.380 1.00 86.62 103 ARG A C 1
ATOM 711 O O . ARG A 1 103 ? 3.454 9.199 -4.087 1.00 86.62 103 ARG A O 1
ATOM 718 N N . ALA A 1 104 ? 3.869 10.800 -2.573 1.00 81.62 104 ALA A N 1
ATOM 719 C CA . ALA A 1 104 ? 2.490 11.266 -2.497 1.00 81.62 104 ALA A CA 1
ATOM 720 C C . ALA A 1 104 ? 2.018 11.850 -3.836 1.00 81.62 104 ALA A C 1
ATOM 722 O O . ALA A 1 104 ? 0.953 11.466 -4.309 1.00 81.62 104 ALA A O 1
ATOM 723 N N . ARG A 1 105 ? 2.805 12.721 -4.484 1.00 83.25 105 ARG A N 1
ATOM 724 C CA . ARG A 1 105 ? 2.470 13.292 -5.804 1.00 83.25 105 ARG A CA 1
ATOM 725 C C . ARG A 1 105 ? 2.247 12.207 -6.858 1.00 83.25 105 ARG A C 1
ATOM 727 O O . ARG A 1 105 ? 1.271 12.279 -7.594 1.00 83.25 105 ARG A O 1
ATOM 734 N N . ALA A 1 106 ? 3.100 11.183 -6.886 1.00 84.94 106 ALA A N 1
ATOM 735 C CA . ALA A 1 106 ? 2.949 10.057 -7.804 1.00 84.94 106 ALA A CA 1
ATOM 736 C C . ALA A 1 106 ? 1.639 9.287 -7.578 1.00 84.94 106 ALA A C 1
ATOM 738 O O . ALA A 1 106 ? 0.933 8.992 -8.537 1.00 84.94 106 ALA A O 1
ATOM 739 N N . LEU A 1 107 ? 1.256 9.033 -6.322 1.00 84.62 107 LEU A N 1
ATOM 740 C CA . LEU A 1 107 ? -0.021 8.380 -6.011 1.00 84.62 107 LEU A CA 1
ATOM 741 C C . LEU A 1 107 ? -1.234 9.204 -6.453 1.00 84.62 107 LEU A C 1
ATOM 743 O O . LEU A 1 107 ? -2.174 8.642 -7.006 1.00 84.62 107 LEU A O 1
ATOM 747 N N . HIS A 1 108 ? -1.205 10.526 -6.259 1.00 81.25 108 HIS A N 1
ATOM 748 C CA . HIS A 1 108 ? -2.282 11.407 -6.729 1.00 81.25 108 HIS A CA 1
ATOM 749 C C . HIS A 1 108 ? -2.395 11.430 -8.261 1.00 81.25 108 HIS A C 1
ATOM 751 O O . HIS A 1 108 ? -3.474 11.690 -8.781 1.00 81.25 108 HIS A O 1
ATOM 757 N N . ALA A 1 109 ? -1.316 11.109 -8.981 1.00 83.62 109 ALA A N 1
ATOM 758 C CA . ALA A 1 109 ? -1.324 10.960 -10.434 1.00 83.62 109 ALA A CA 1
ATOM 759 C C . ALA A 1 109 ? -1.893 9.607 -10.920 1.00 83.62 109 ALA A C 1
ATOM 761 O O . ALA A 1 109 ? -1.931 9.360 -12.124 1.00 83.62 109 ALA A O 1
ATOM 762 N N . GLY A 1 110 ? -2.334 8.722 -10.015 1.00 84.56 110 GLY A N 1
ATOM 763 C CA . GLY A 1 110 ? -2.988 7.460 -10.376 1.00 84.56 110 GLY A CA 1
ATOM 764 C C . GLY A 1 110 ? -2.039 6.400 -10.945 1.00 84.56 110 GLY A C 1
ATOM 765 O O . GLY A 1 110 ? -2.430 5.619 -11.816 1.00 84.56 110 GLY A O 1
ATOM 766 N N . VAL A 1 111 ? -0.783 6.390 -10.487 1.00 89.38 111 VAL A N 1
ATOM 767 C CA . VAL A 1 111 ? 0.191 5.343 -10.834 1.00 89.38 111 VAL A CA 1
ATOM 768 C C . VAL A 1 111 ? -0.153 4.022 -10.137 1.00 89.38 111 VAL A C 1
ATOM 770 O O . VAL A 1 111 ? -0.767 4.012 -9.071 1.00 89.38 111 VAL A O 1
ATOM 773 N N . GLY A 1 112 ? 0.259 2.901 -10.730 1.00 87.12 112 GLY A N 1
ATOM 774 C CA . GLY A 1 112 ? 0.013 1.562 -10.187 1.00 87.12 112 GLY A CA 1
ATOM 775 C C . GLY A 1 112 ? 0.819 1.276 -8.920 1.00 87.12 112 GLY A C 1
ATOM 776 O O . GLY A 1 112 ? 0.396 0.503 -8.074 1.00 87.12 112 GLY A O 1
ATOM 777 N N . GLY A 1 113 ? 1.954 1.934 -8.708 1.00 90.38 113 GLY A N 1
ATOM 778 C CA . GLY A 1 113 ? 2.633 1.822 -7.430 1.00 90.38 113 GLY A CA 1
ATOM 779 C C . GLY A 1 113 ? 3.753 2.812 -7.225 1.00 90.38 113 GLY A C 1
ATOM 780 O O . GLY A 1 113 ? 4.200 3.480 -8.157 1.00 90.38 113 GLY A O 1
ATOM 781 N N . VAL A 1 114 ? 4.215 2.895 -5.982 1.00 91.44 114 VAL A N 1
ATOM 782 C CA . VAL A 1 114 ? 5.352 3.732 -5.617 1.00 91.44 114 VAL A CA 1
ATOM 783 C C . VAL A 1 114 ? 6.273 2.996 -4.652 1.00 91.44 114 VAL A C 1
ATOM 785 O O . VAL A 1 114 ? 5.809 2.392 -3.689 1.00 91.44 114 VAL A O 1
ATOM 788 N N . LEU A 1 115 ? 7.581 3.084 -4.873 1.00 91.94 115 LEU A N 1
ATOM 789 C CA . LEU A 1 115 ? 8.611 2.563 -3.975 1.00 91.94 115 LEU A CA 1
ATOM 790 C C . LEU A 1 115 ? 9.749 3.576 -3.806 1.00 91.94 115 LEU A C 1
ATOM 792 O O . LEU A 1 115 ? 9.898 4.482 -4.628 1.00 91.94 115 LEU A O 1
ATOM 796 N N . PRO A 1 116 ? 10.544 3.484 -2.729 1.00 90.25 116 PRO A N 1
ATOM 797 C CA . PRO A 1 116 ? 11.788 4.227 -2.659 1.00 90.25 116 PRO A CA 1
ATOM 798 C C . PRO A 1 116 ? 12.847 3.579 -3.587 1.00 90.25 116 PRO A C 1
ATOM 800 O O . PRO A 1 116 ? 12.796 2.368 -3.814 1.00 90.25 116 PRO A O 1
ATOM 803 N N . PRO A 1 117 ? 13.798 4.341 -4.164 1.00 87.38 117 PRO A N 1
ATOM 804 C CA . PRO A 1 117 ? 14.789 3.790 -5.098 1.00 87.38 117 PRO A CA 1
ATOM 805 C C . PRO A 1 117 ? 15.743 2.761 -4.477 1.00 87.38 117 PRO A C 1
ATOM 807 O O . PRO A 1 117 ? 16.352 1.973 -5.192 1.00 87.38 117 PRO A O 1
ATOM 810 N N . ASP A 1 118 ? 15.890 2.761 -3.156 1.00 85.56 118 ASP A N 1
ATOM 811 C CA . ASP A 1 118 ? 16.687 1.825 -2.359 1.00 85.56 118 ASP A CA 1
ATOM 812 C C . ASP A 1 118 ? 15.881 0.611 -1.864 1.00 85.56 118 ASP A C 1
ATOM 814 O O . ASP A 1 118 ? 16.411 -0.197 -1.107 1.00 85.56 118 ASP A O 1
ATOM 818 N N . ALA A 1 119 ? 14.632 0.433 -2.320 1.00 87.19 119 ALA A N 1
ATOM 819 C CA . ALA A 1 119 ? 13.822 -0.739 -1.990 1.00 87.19 119 ALA A CA 1
ATOM 820 C C . ALA A 1 119 ? 14.579 -2.048 -2.266 1.00 87.19 119 ALA A C 1
ATOM 822 O O . ALA A 1 119 ? 15.275 -2.174 -3.278 1.00 87.19 119 ALA A O 1
ATOM 823 N N . GLY A 1 120 ? 14.428 -3.026 -1.371 1.00 86.31 120 GLY A N 1
ATOM 824 C CA . GLY A 1 120 ? 15.072 -4.331 -1.516 1.00 86.31 120 GLY A CA 1
ATOM 825 C C . GLY A 1 120 ? 14.577 -5.088 -2.751 1.00 86.31 120 GLY A C 1
ATOM 826 O O . GLY A 1 120 ? 13.468 -4.856 -3.234 1.00 86.31 120 GLY A O 1
ATOM 827 N N . GLU A 1 121 ? 15.376 -6.032 -3.242 1.00 85.81 121 GLU A N 1
ATOM 828 C CA . GLU A 1 121 ? 15.090 -6.781 -4.476 1.00 85.81 121 GLU A CA 1
ATOM 829 C C . GLU A 1 121 ? 13.734 -7.493 -4.420 1.00 85.81 121 GLU A C 1
ATOM 831 O O . GLU A 1 121 ? 12.898 -7.309 -5.301 1.00 85.81 121 GLU A O 1
ATOM 836 N N . ALA A 1 122 ? 13.456 -8.209 -3.327 1.00 85.50 122 ALA A N 1
ATOM 837 C CA . ALA A 1 122 ? 12.181 -8.900 -3.132 1.00 85.50 122 ALA A CA 1
ATOM 838 C C . ALA A 1 122 ? 10.975 -7.942 -3.135 1.00 85.50 122 ALA A C 1
ATOM 840 O O . ALA A 1 122 ? 9.917 -8.277 -3.667 1.00 85.50 122 ALA A O 1
ATOM 841 N N . GLN A 1 123 ? 11.128 -6.735 -2.574 1.00 89.19 123 GLN A N 1
ATOM 842 C CA . GLN A 1 123 ? 10.068 -5.723 -2.584 1.00 89.19 123 GLN A CA 1
ATOM 843 C C . GLN A 1 123 ? 9.821 -5.195 -3.992 1.00 89.19 123 GLN A C 1
ATOM 845 O O . GLN A 1 123 ? 8.671 -5.011 -4.382 1.00 89.19 123 GLN A O 1
ATOM 850 N N . LEU A 1 124 ? 10.891 -4.960 -4.751 1.00 90.06 124 LEU A N 1
ATOM 851 C CA . LEU A 1 124 ? 10.799 -4.489 -6.122 1.00 90.06 124 LEU A CA 1
ATOM 852 C C . LEU A 1 124 ? 10.130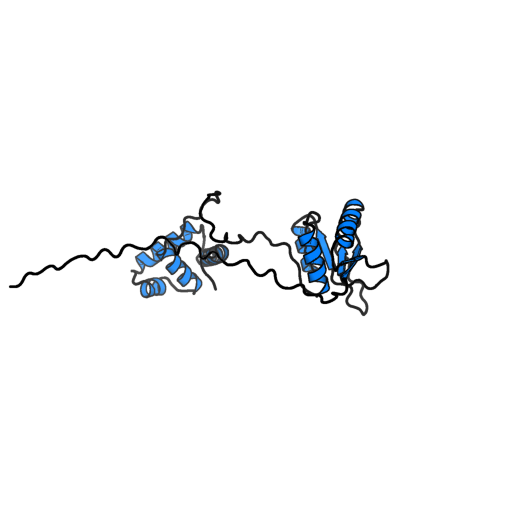 -5.534 -7.022 1.00 90.06 124 LEU A C 1
ATOM 854 O O . LEU A 1 124 ? 9.187 -5.195 -7.732 1.00 90.06 124 LEU A O 1
ATOM 858 N N . VAL A 1 125 ? 10.563 -6.796 -6.951 1.00 90.56 125 VAL A N 1
ATOM 859 C CA . VAL A 1 125 ? 9.979 -7.898 -7.733 1.00 90.56 125 VAL A CA 1
ATOM 860 C C . VAL A 1 125 ? 8.494 -8.053 -7.413 1.00 90.56 125 VAL A C 1
ATOM 862 O O . VAL A 1 125 ? 7.662 -8.026 -8.319 1.00 90.56 125 VAL A O 1
ATOM 865 N N . ALA A 1 126 ? 8.139 -8.124 -6.126 1.00 89.69 126 ALA A N 1
ATOM 866 C CA . ALA A 1 126 ? 6.745 -8.227 -5.703 1.00 89.69 126 ALA A CA 1
ATOM 867 C C . ALA A 1 126 ? 5.908 -7.028 -6.173 1.00 89.69 126 ALA A C 1
ATOM 869 O O . ALA A 1 126 ? 4.770 -7.200 -6.610 1.00 89.69 126 ALA A O 1
ATOM 870 N N . ALA A 1 127 ? 6.470 -5.817 -6.118 1.00 90.75 127 ALA A N 1
ATOM 871 C CA . ALA A 1 127 ? 5.780 -4.618 -6.563 1.00 90.75 127 ALA A CA 1
ATOM 872 C C . ALA A 1 127 ? 5.536 -4.613 -8.074 1.00 90.75 127 ALA A C 1
ATOM 874 O O . ALA A 1 127 ? 4.435 -4.283 -8.503 1.00 90.75 127 ALA A O 1
ATOM 875 N N . ILE A 1 128 ? 6.530 -5.000 -8.875 1.00 91.12 128 ILE A N 1
ATOM 876 C CA . ILE A 1 128 ? 6.404 -5.087 -10.333 1.00 91.12 128 ILE A CA 1
ATOM 877 C C . ILE A 1 128 ? 5.307 -6.084 -10.714 1.00 91.12 128 ILE A C 1
ATOM 879 O O . ILE A 1 128 ? 4.419 -5.740 -11.494 1.00 91.12 128 ILE A O 1
ATOM 883 N N . VAL A 1 129 ? 5.329 -7.286 -10.130 1.00 91.00 129 VAL A N 1
ATOM 884 C CA . VAL A 1 129 ? 4.317 -8.323 -10.387 1.00 91.00 129 VAL A CA 1
ATOM 885 C C . VAL A 1 129 ? 2.926 -7.832 -9.982 1.00 91.00 129 VAL A C 1
ATOM 887 O O . VAL A 1 129 ? 1.985 -7.922 -10.765 1.00 91.00 129 VAL A O 1
ATOM 890 N N . ALA A 1 130 ? 2.785 -7.244 -8.792 1.00 90.06 130 ALA A N 1
ATOM 891 C CA . ALA A 1 130 ? 1.506 -6.717 -8.324 1.00 90.06 130 ALA A CA 1
ATOM 892 C C . ALA A 1 130 ? 0.949 -5.629 -9.261 1.00 90.06 130 ALA A C 1
ATOM 894 O O . ALA A 1 130 ? -0.215 -5.693 -9.658 1.00 90.06 130 ALA A O 1
ATOM 895 N N . VAL A 1 131 ? 1.790 -4.672 -9.662 1.00 91.25 131 VAL A N 1
ATOM 896 C CA . VAL A 1 131 ? 1.422 -3.589 -10.586 1.00 91.25 131 VAL A CA 1
ATOM 897 C C . VAL A 1 131 ? 1.000 -4.144 -11.946 1.00 91.25 131 VAL A C 1
ATOM 899 O O . VAL A 1 131 ? -0.014 -3.702 -12.483 1.00 91.25 131 VAL A O 1
ATOM 902 N N . ALA A 1 132 ? 1.704 -5.150 -12.471 1.00 88.44 132 ALA A N 1
ATOM 903 C CA . ALA A 1 132 ? 1.352 -5.812 -13.729 1.00 88.44 132 ALA A CA 1
ATOM 904 C C . ALA A 1 132 ? -0.020 -6.508 -13.694 1.00 88.44 132 ALA A C 1
ATOM 906 O O . ALA A 1 132 ? -0.696 -6.597 -14.717 1.00 88.44 132 ALA A O 1
ATOM 907 N N . HIS A 1 133 ? -0.462 -6.955 -12.517 1.00 87.62 133 HIS A N 1
ATOM 908 C CA . HIS A 1 133 ? -1.788 -7.541 -12.304 1.00 87.62 133 HIS A CA 1
ATOM 909 C C . HIS A 1 133 ? -2.869 -6.512 -11.930 1.00 87.62 133 HIS A C 1
ATOM 911 O O . HIS A 1 133 ? -3.973 -6.891 -11.540 1.00 87.62 133 HIS A O 1
ATOM 917 N N . GLY A 1 134 ? -2.581 -5.212 -12.048 1.00 85.94 134 GLY A N 1
ATOM 918 C CA . GLY A 1 134 ? -3.537 -4.140 -11.759 1.00 85.94 134 GLY A CA 1
ATOM 919 C C . GLY A 1 134 ? -3.723 -3.844 -10.269 1.00 85.94 134 GLY A C 1
ATOM 920 O O . GLY A 1 134 ? -4.656 -3.130 -9.900 1.00 85.94 134 GLY A O 1
ATOM 921 N N . LEU A 1 135 ? -2.852 -4.369 -9.402 1.00 89.19 135 LEU A N 1
ATOM 922 C CA . LEU A 1 135 ? -2.853 -4.042 -7.978 1.00 89.19 135 LEU A CA 1
ATOM 923 C C . LEU A 1 135 ? -2.108 -2.732 -7.722 1.00 89.19 135 LEU A C 1
ATOM 925 O O . LEU A 1 135 ? -1.161 -2.382 -8.426 1.00 89.19 135 LEU A O 1
ATOM 929 N N . VAL A 1 136 ? -2.516 -2.034 -6.658 1.00 89.25 136 VAL A N 1
ATOM 930 C CA . VAL A 1 136 ? -1.871 -0.789 -6.238 1.00 89.25 136 VAL A CA 1
ATOM 931 C C . VAL A 1 136 ? -0.845 -1.047 -5.142 1.00 89.25 136 VAL A C 1
ATOM 933 O O . VAL A 1 136 ? -1.194 -1.513 -4.056 1.00 89.25 136 VAL A O 1
ATOM 936 N N . VAL A 1 137 ? 0.415 -0.686 -5.392 1.00 90.19 137 VAL A N 1
ATOM 937 C CA . VAL A 1 137 ? 1.516 -0.876 -4.437 1.00 90.19 137 VAL A CA 1
ATOM 938 C C . VAL A 1 137 ? 1.896 0.439 -3.776 1.00 90.19 137 VAL A C 1
ATOM 940 O O . VAL A 1 137 ? 2.201 1.436 -4.427 1.00 90.19 137 VAL A O 1
ATOM 943 N N . ARG A 1 138 ? 1.926 0.444 -2.448 1.00 86.56 138 ARG A N 1
ATOM 944 C CA . ARG A 1 138 ? 2.397 1.578 -1.653 1.00 86.56 138 ARG A CA 1
ATOM 945 C C . ARG A 1 138 ? 3.432 1.049 -0.673 1.00 86.56 138 ARG A C 1
ATOM 947 O O . ARG A 1 138 ? 3.189 -0.012 -0.094 1.00 86.56 138 ARG A O 1
ATOM 954 N N . PRO A 1 139 ? 4.544 1.768 -0.438 1.00 70.31 139 PRO A N 1
ATOM 955 C CA . PRO A 1 139 ? 5.413 1.379 0.649 1.00 70.31 139 PRO A CA 1
ATOM 956 C C . PRO A 1 139 ? 4.567 1.492 1.912 1.00 70.31 139 PRO A C 1
ATOM 958 O O . PRO A 1 139 ? 3.833 2.476 2.078 1.00 70.31 139 PRO A O 1
ATOM 961 N N . ALA A 1 140 ? 4.620 0.477 2.771 1.00 66.62 140 ALA A N 1
ATOM 962 C CA . ALA A 1 140 ? 4.004 0.598 4.073 1.00 66.62 140 ALA A CA 1
ATOM 963 C C . ALA A 1 140 ? 4.579 1.875 4.702 1.00 66.62 140 ALA A C 1
ATOM 965 O O . ALA A 1 140 ? 5.775 1.971 4.976 1.00 66.62 140 ALA A O 1
ATOM 966 N N . SER A 1 141 ? 3.726 2.883 4.918 1.00 54.84 141 SER A N 1
ATOM 967 C CA . SER A 1 141 ? 3.954 3.766 6.058 1.00 54.84 141 SER A CA 1
ATOM 968 C C . SER A 1 141 ? 4.210 2.820 7.228 1.00 54.84 141 SER A C 1
ATOM 970 O O . SER A 1 141 ? 3.506 1.804 7.285 1.00 54.84 141 SER A O 1
ATOM 972 N N . PRO A 1 142 ? 5.202 3.067 8.098 1.00 44.22 142 PRO A N 1
ATOM 973 C CA . PRO A 1 142 ? 5.335 2.293 9.317 1.00 44.22 142 PRO A CA 1
ATOM 974 C C . PRO A 1 142 ? 4.045 2.485 10.122 1.00 44.22 142 PRO A C 1
ATOM 976 O O . PRO A 1 142 ? 3.938 3.337 10.995 1.00 44.22 142 PRO A O 1
ATOM 979 N N . ARG A 1 143 ? 3.016 1.700 9.800 1.00 40.72 143 ARG A N 1
ATOM 980 C CA . ARG A 1 143 ? 2.051 1.260 10.774 1.00 40.72 143 ARG A CA 1
ATOM 981 C C . ARG A 1 143 ? 2.905 0.482 11.757 1.00 40.72 143 ARG A C 1
ATOM 983 O O . ARG A 1 143 ? 3.684 -0.363 11.305 1.00 40.72 143 ARG A O 1
ATOM 990 N N . PRO A 1 144 ? 2.789 0.753 13.062 1.00 40.00 144 PRO A N 1
ATOM 991 C CA . PRO A 1 144 ? 3.227 -0.217 14.037 1.00 40.00 144 PRO A CA 1
ATOM 992 C C . PRO A 1 144 ? 2.521 -1.510 13.641 1.00 40.00 144 PRO A C 1
ATOM 994 O O . PRO A 1 144 ? 1.301 -1.626 13.751 1.00 40.00 144 PRO A O 1
ATOM 997 N N . VAL A 1 145 ? 3.266 -2.441 13.055 1.00 45.72 145 VAL A N 1
ATOM 998 C CA . VAL A 1 145 ? 2.863 -3.834 13.073 1.00 45.72 145 VAL A CA 1
ATOM 999 C C . VAL A 1 145 ? 2.886 -4.126 14.565 1.00 45.72 145 VAL A C 1
ATOM 1001 O O . VAL A 1 145 ? 3.966 -3.994 15.151 1.00 45.72 145 VAL A O 1
ATOM 1004 N N . PRO A 1 146 ? 1.741 -4.375 15.232 1.00 41.12 146 PRO A N 1
ATOM 1005 C CA . PRO A 1 146 ? 1.818 -4.833 16.604 1.00 41.12 146 PRO A CA 1
ATOM 1006 C C . PRO A 1 146 ? 2.751 -6.042 16.560 1.00 41.12 146 PRO A C 1
ATOM 1008 O O . PRO A 1 146 ? 2.523 -6.929 15.725 1.00 41.12 146 PRO A O 1
ATOM 1011 N N . PRO A 1 147 ? 3.850 -6.040 17.332 1.00 40.06 147 PRO A N 1
ATOM 1012 C CA . PRO A 1 147 ? 4.745 -7.175 17.337 1.00 40.06 147 PRO A CA 1
ATOM 1013 C C . PRO A 1 147 ? 3.878 -8.403 17.589 1.00 40.06 147 PRO A C 1
ATOM 1015 O O . PRO A 1 147 ? 3.045 -8.419 18.502 1.00 40.06 147 PRO A O 1
ATOM 1018 N N . ARG A 1 148 ? 4.026 -9.412 16.726 1.00 43.06 148 ARG A N 1
ATOM 1019 C CA . ARG A 1 148 ? 3.569 -10.762 17.046 1.00 43.06 148 ARG A CA 1
ATOM 1020 C C . ARG A 1 148 ? 4.063 -11.030 18.474 1.00 43.06 148 ARG A C 1
ATOM 1022 O O . ARG A 1 148 ? 5.215 -10.681 18.728 1.00 43.06 148 ARG A O 1
ATOM 1029 N N . PRO A 1 149 ? 3.229 -11.521 19.408 1.00 38.91 149 PRO A N 1
ATOM 1030 C CA . PRO A 1 149 ? 3.642 -11.670 20.795 1.00 38.91 149 PRO A CA 1
ATOM 1031 C C . PRO A 1 149 ? 4.773 -12.698 20.869 1.00 38.91 149 PRO A C 1
ATOM 1033 O O . PRO A 1 149 ? 4.537 -13.896 20.989 1.00 38.91 149 PRO A O 1
ATOM 1036 N N . GLU A 1 150 ? 6.001 -12.215 20.743 1.00 40.44 150 GLU A N 1
ATOM 1037 C CA . GLU A 1 150 ? 7.201 -12.882 21.198 1.00 40.44 150 GLU A CA 1
ATOM 1038 C C . GLU A 1 150 ? 7.471 -12.399 22.625 1.00 40.44 150 GLU A C 1
ATOM 1040 O O . GLU A 1 150 ? 7.254 -11.220 22.942 1.00 40.44 150 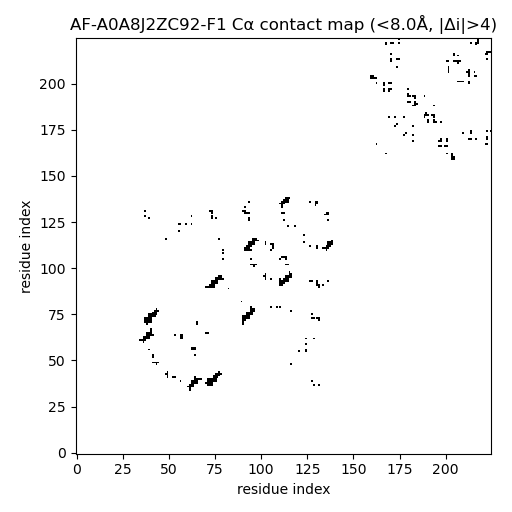GLU A O 1
ATOM 1045 N N . PRO A 1 151 ? 7.882 -13.297 23.528 1.00 40.12 151 PRO A N 1
ATOM 1046 C CA . PRO A 1 151 ? 8.138 -12.924 24.901 1.00 40.12 151 PRO A CA 1
ATOM 1047 C C . PRO A 1 151 ? 9.400 -12.053 24.987 1.00 40.12 151 PRO A C 1
ATOM 1049 O O . PRO A 1 151 ? 10.505 -12.521 24.757 1.00 40.12 151 PRO A O 1
ATOM 1052 N N . ALA A 1 152 ? 9.177 -10.795 25.376 1.00 41.22 152 ALA A N 1
ATOM 1053 C CA . ALA A 1 152 ? 10.082 -9.870 26.064 1.00 41.22 152 ALA A CA 1
ATOM 1054 C C . ALA A 1 152 ? 11.457 -9.538 25.438 1.00 41.22 152 ALA A C 1
ATOM 1056 O O . ALA A 1 152 ? 12.416 -10.285 25.582 1.00 41.22 152 ALA A O 1
ATOM 1057 N N . ALA A 1 153 ? 11.601 -8.292 24.969 1.00 38.88 153 ALA A N 1
ATOM 1058 C CA . ALA A 1 153 ? 12.650 -7.365 25.424 1.00 38.88 153 ALA A CA 1
ATOM 1059 C C . ALA A 1 153 ? 12.317 -5.928 24.975 1.00 38.88 153 ALA A C 1
ATOM 1061 O O . ALA A 1 153 ? 11.869 -5.692 23.857 1.00 38.88 153 ALA A O 1
ATOM 1062 N N . ALA A 1 154 ? 12.478 -4.977 25.892 1.00 46.22 154 ALA A N 1
ATOM 1063 C CA . ALA A 1 154 ? 12.018 -3.597 25.799 1.00 46.22 154 ALA A CA 1
ATOM 1064 C C . ALA A 1 154 ? 12.765 -2.741 24.757 1.00 46.22 154 ALA A C 1
ATOM 1066 O O . ALA A 1 154 ? 13.989 -2.771 24.676 1.00 46.22 154 ALA A O 1
ATOM 1067 N N . GLY A 1 155 ? 12.017 -1.884 24.055 1.00 32.78 155 GLY A N 1
ATOM 1068 C CA . GLY A 1 155 ? 12.532 -0.737 23.307 1.00 32.78 155 GLY A CA 1
ATOM 1069 C C . GLY A 1 155 ? 11.591 0.450 23.509 1.00 32.78 155 GLY A C 1
ATOM 1070 O O . GLY A 1 155 ? 10.420 0.380 23.146 1.00 32.78 155 GLY A O 1
ATOM 1071 N N . ALA A 1 156 ? 12.086 1.495 24.169 1.00 46.22 156 ALA A N 1
ATOM 1072 C CA . ALA A 1 156 ? 11.321 2.635 24.658 1.00 46.22 156 ALA A CA 1
ATOM 1073 C C . ALA A 1 156 ? 10.676 3.458 23.527 1.00 46.22 156 ALA A C 1
ATOM 1075 O O . ALA A 1 156 ? 11.333 4.252 22.859 1.00 46.22 156 ALA A O 1
ATOM 1076 N N . ALA A 1 157 ? 9.362 3.310 23.369 1.00 41.06 157 ALA A N 1
ATOM 1077 C CA . ALA A 1 157 ? 8.503 4.423 22.996 1.00 41.06 157 ALA A CA 1
ATOM 1078 C C . ALA A 1 157 ? 8.018 5.058 24.303 1.00 41.06 157 ALA A C 1
ATOM 1080 O O . ALA A 1 157 ? 7.570 4.333 25.192 1.00 41.06 157 ALA A O 1
ATOM 1081 N N . GLU A 1 158 ? 8.132 6.382 24.426 1.00 41.69 158 GLU A N 1
ATOM 1082 C CA . GLU A 1 158 ? 7.502 7.164 25.497 1.00 41.69 158 GLU A CA 1
ATOM 1083 C C . GLU A 1 158 ? 6.071 6.641 25.727 1.00 41.69 158 GLU A C 1
ATOM 1085 O O . GLU A 1 158 ? 5.233 6.724 24.818 1.00 41.69 158 GLU A O 1
ATOM 1090 N N . PRO A 1 159 ? 5.787 6.016 26.883 1.00 48.09 159 PRO A N 1
ATOM 1091 C CA . PRO A 1 159 ? 4.511 5.372 27.091 1.00 48.09 159 PRO A CA 1
ATOM 1092 C C . PRO A 1 159 ? 3.468 6.468 27.263 1.00 48.09 159 PRO A C 1
ATOM 1094 O O . PRO A 1 159 ? 3.422 7.140 28.292 1.00 48.09 159 PRO A O 1
ATOM 1097 N N . VAL A 1 160 ? 2.575 6.613 26.280 1.00 51.88 160 VAL A N 1
ATOM 1098 C CA . VAL A 1 160 ? 1.252 7.181 26.558 1.00 51.88 160 VAL A CA 1
ATOM 1099 C C . VAL A 1 160 ? 0.736 6.401 27.768 1.00 51.88 160 VAL A C 1
ATOM 1101 O O . VAL A 1 160 ? 0.643 5.172 27.665 1.00 51.88 160 VAL A O 1
ATOM 1104 N N . PRO A 1 161 ? 0.486 7.043 28.925 1.00 58.69 161 PRO A N 1
ATOM 1105 C CA . PRO A 1 161 ? 0.149 6.328 30.144 1.00 58.69 161 PRO A CA 1
ATOM 1106 C C . PRO A 1 161 ? -1.041 5.429 29.843 1.00 58.69 161 PRO A C 1
ATOM 1108 O O . PRO A 1 161 ? -2.113 5.910 29.467 1.00 58.69 161 PRO A O 1
ATOM 1111 N N . ALA A 1 162 ? -0.811 4.117 29.929 1.00 75.00 162 ALA A N 1
ATOM 1112 C CA . ALA A 1 162 ? -1.782 3.129 29.501 1.00 75.00 162 ALA A CA 1
ATOM 1113 C C . ALA A 1 162 ? -3.111 3.413 30.207 1.00 75.00 162 ALA A C 1
ATOM 1115 O O . ALA A 1 162 ? -3.177 3.469 31.439 1.00 75.00 162 ALA A O 1
ATOM 1116 N N . LEU A 1 163 ? -4.171 3.634 29.426 1.00 83.44 163 LEU A N 1
ATOM 1117 C CA . LEU A 1 163 ? -5.502 3.811 29.992 1.00 83.44 163 LEU A CA 1
ATOM 1118 C C . LEU A 1 163 ? -5.837 2.579 30.826 1.00 83.44 163 LEU A C 1
ATOM 1120 O O . LEU A 1 163 ? -5.669 1.446 30.369 1.00 83.44 163 LEU A O 1
ATOM 1124 N N . THR A 1 164 ? -6.338 2.796 32.035 1.00 86.75 164 THR A N 1
ATOM 1125 C CA . THR A 1 164 ? -6.868 1.722 32.879 1.00 86.75 164 THR A CA 1
ATOM 1126 C C . THR A 1 164 ? -8.038 1.020 32.175 1.00 86.75 164 THR A C 1
ATOM 1128 O O . THR A 1 164 ? -8.666 1.611 31.291 1.00 86.75 164 THR A O 1
ATOM 1131 N N . PRO A 1 165 ? -8.392 -0.224 32.557 1.00 85.06 165 PRO A N 1
ATOM 1132 C CA . PRO A 1 165 ? -9.546 -0.923 31.981 1.00 85.06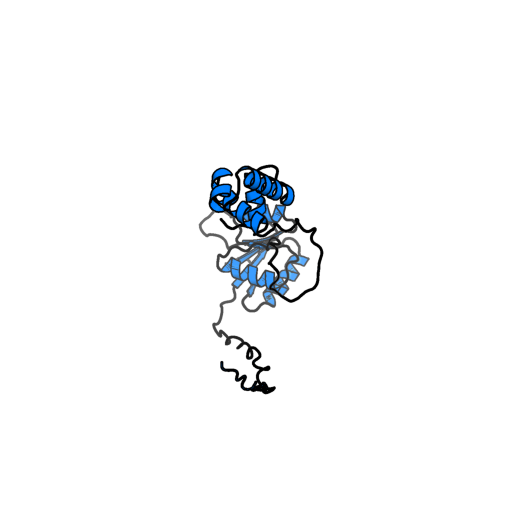 165 PRO A CA 1
ATOM 1133 C C . PRO A 1 165 ? -10.815 -0.065 31.978 1.00 85.06 165 PRO A C 1
ATOM 1135 O O . PRO A 1 165 ? -11.507 0.035 30.968 1.00 85.06 165 PRO A O 1
ATOM 1138 N N . ARG A 1 166 ? -11.039 0.665 33.074 1.00 87.81 166 ARG A N 1
ATOM 1139 C CA . ARG A 1 166 ? -12.199 1.535 33.225 1.00 87.81 166 ARG A CA 1
ATOM 1140 C C . ARG A 1 166 ? -12.177 2.749 32.301 1.00 87.81 166 ARG A C 1
ATOM 1142 O O . ARG A 1 166 ? -13.203 3.146 31.762 1.00 87.81 166 ARG A O 1
ATOM 1149 N N . GLU A 1 167 ? -11.008 3.338 32.095 1.00 90.19 167 GLU A N 1
ATOM 1150 C CA . GLU A 1 167 ? -10.827 4.449 31.159 1.00 90.19 167 GLU A CA 1
ATOM 1151 C C . GLU A 1 167 ? -11.007 4.012 29.704 1.00 90.19 167 GLU A C 1
ATOM 1153 O O . GLU A 1 167 ? -11.537 4.782 28.906 1.00 90.19 167 GLU A O 1
ATOM 1158 N N . ARG A 1 168 ? -10.640 2.770 29.363 1.00 89.88 168 ARG A N 1
ATOM 1159 C CA . ARG A 1 168 ? -10.909 2.196 28.036 1.00 89.88 168 ARG A CA 1
ATOM 1160 C C . ARG A 1 168 ? -12.403 2.022 27.780 1.00 89.88 168 ARG A C 1
ATOM 1162 O O . ARG A 1 168 ? -12.872 2.384 26.706 1.00 89.88 168 ARG A O 1
ATOM 1169 N N . GLU A 1 169 ? -13.163 1.552 28.767 1.00 90.88 169 GLU A N 1
ATOM 1170 C CA . GLU A 1 169 ? -14.630 1.480 28.672 1.00 90.88 169 GLU A CA 1
ATOM 1171 C C . GLU A 1 169 ? -15.253 2.867 28.465 1.00 90.88 169 GLU A C 1
ATOM 1173 O O . GLU A 1 169 ? -16.127 3.046 27.617 1.00 90.88 169 GLU A O 1
ATOM 1178 N N . VAL A 1 170 ? -14.770 3.877 29.199 1.00 93.56 170 VAL A N 1
ATOM 1179 C CA . VAL A 1 170 ? -15.202 5.269 29.013 1.00 93.56 170 VAL A CA 1
ATOM 1180 C C . VAL A 1 170 ? -14.858 5.759 27.606 1.00 93.56 170 VAL A C 1
ATOM 1182 O O . VAL A 1 170 ? -15.725 6.328 26.948 1.00 93.56 170 VAL A O 1
ATOM 1185 N N . LEU A 1 171 ? -13.643 5.508 27.111 1.00 92.31 171 LEU A N 1
ATOM 1186 C CA . LEU A 1 171 ? -13.222 5.888 25.761 1.00 92.31 171 LEU A CA 1
ATOM 1187 C C . LEU A 1 171 ? -14.073 5.214 24.673 1.00 92.31 171 LEU A C 1
ATOM 1189 O O . LEU A 1 171 ? -14.468 5.881 23.719 1.00 92.31 171 LEU A O 1
ATOM 1193 N N . ALA A 1 172 ? -14.421 3.936 24.836 1.00 91.81 172 ALA A N 1
ATOM 1194 C CA . ALA A 1 172 ? -15.303 3.221 23.914 1.00 91.81 172 ALA A CA 1
ATOM 1195 C C . ALA A 1 172 ? -16.706 3.847 23.865 1.00 91.81 172 ALA A C 1
ATOM 1197 O O . ALA A 1 172 ? -17.271 4.059 22.793 1.00 91.81 172 ALA A O 1
ATOM 1198 N N . LEU A 1 173 ? -17.255 4.228 25.022 1.00 92.25 173 LEU A N 1
ATOM 1199 C CA . LEU A 1 173 ? -18.539 4.927 25.080 1.00 92.25 173 LEU A CA 1
ATOM 1200 C C . LEU A 1 173 ? -18.463 6.343 24.492 1.00 92.25 173 LEU A C 1
ATOM 1202 O O . LEU A 1 173 ? -19.423 6.790 23.866 1.00 92.25 173 LEU A O 1
ATOM 1206 N N . LEU A 1 174 ? -17.335 7.040 24.653 1.00 91.81 174 LEU A N 1
ATOM 1207 C CA . LEU A 1 174 ? -17.099 8.332 24.003 1.00 91.81 174 LEU A CA 1
ATOM 1208 C C . LEU A 1 174 ? -17.041 8.191 22.476 1.00 91.81 174 LEU A C 1
ATOM 1210 O O . LEU A 1 174 ? -17.610 9.034 21.785 1.00 91.81 174 LEU A O 1
ATOM 1214 N N . ALA A 1 175 ? -16.413 7.131 21.958 1.00 91.62 175 ALA A N 1
ATOM 1215 C CA . ALA A 1 175 ? -16.374 6.832 20.526 1.00 91.62 175 ALA A CA 1
ATOM 1216 C C . ALA A 1 175 ? -17.767 6.513 19.962 1.00 91.62 175 ALA A C 1
ATOM 1218 O O . ALA A 1 175 ? -18.097 6.946 18.864 1.00 91.62 175 ALA A O 1
ATOM 1219 N N . ALA A 1 176 ? -18.624 5.870 20.760 1.00 90.00 176 ALA A N 1
ATOM 1220 C CA . ALA A 1 176 ? -20.038 5.663 20.446 1.00 90.00 176 ALA A CA 1
ATOM 1221 C C . ALA A 1 176 ? -20.909 6.935 20.592 1.00 90.00 176 ALA A C 1
ATOM 1223 O O . ALA A 1 176 ? -22.135 6.855 20.524 1.00 90.00 176 ALA A O 1
ATOM 1224 N N . GLY A 1 177 ? -20.313 8.105 20.857 1.00 91.06 177 GLY A N 1
ATOM 1225 C CA . GLY A 1 177 ? -21.032 9.375 20.994 1.00 91.06 177 GLY A CA 1
ATOM 1226 C C . GLY A 1 177 ? -21.824 9.529 22.299 1.00 91.06 177 GLY A C 1
ATOM 1227 O O . GLY A 1 177 ? -22.674 10.414 22.406 1.00 91.06 177 GLY A O 1
ATOM 1228 N N . ALA A 1 178 ? -21.573 8.697 23.315 1.00 90.69 178 ALA A N 1
ATOM 1229 C CA . ALA A 1 178 ? -22.342 8.729 24.554 1.00 90.69 178 ALA A CA 1
ATOM 1230 C C . ALA A 1 178 ? -22.072 10.001 25.383 1.00 90.69 178 ALA A C 1
ATOM 1232 O O . ALA A 1 178 ? -20.933 10.402 25.634 1.00 90.69 178 ALA A O 1
ATOM 1233 N N . ALA A 1 179 ? -23.143 10.610 25.898 1.00 90.88 179 ALA A N 1
ATOM 1234 C CA . ALA A 1 179 ? -23.049 11.701 26.866 1.00 90.88 179 ALA A CA 1
ATOM 1235 C C . ALA A 1 179 ? -22.620 11.193 28.257 1.00 90.88 179 ALA A C 1
ATOM 1237 O O . ALA A 1 179 ? -22.910 10.057 28.628 1.00 90.88 179 ALA A O 1
ATOM 1238 N N . ASN A 1 180 ? -22.032 12.056 29.096 1.00 89.69 180 ASN A N 1
ATOM 1239 C CA . ASN A 1 180 ? -21.555 11.676 30.439 1.00 89.69 180 ASN A CA 1
ATOM 1240 C C . ASN A 1 180 ? -22.649 11.047 31.323 1.00 89.69 180 ASN A C 1
ATOM 1242 O O . ASN A 1 180 ? -22.354 10.151 32.106 1.00 89.69 180 ASN A O 1
ATOM 1246 N N . LYS A 1 181 ? -23.915 11.470 31.177 1.00 89.06 181 LYS A N 1
ATOM 1247 C CA . LYS A 1 181 ? -25.059 10.850 31.875 1.00 89.06 181 LYS A CA 1
ATOM 1248 C C . LYS A 1 181 ? -25.287 9.398 31.436 1.00 89.06 181 LYS A C 1
ATOM 1250 O O . LYS A 1 181 ? -25.621 8.551 32.257 1.00 89.06 181 LYS A O 1
ATOM 1255 N N . VAL A 1 182 ? -25.092 9.106 30.150 1.00 90.69 182 VAL A N 1
ATOM 1256 C CA . VAL A 1 182 ? -25.204 7.752 29.591 1.00 90.69 182 VAL A CA 1
ATOM 1257 C C . VAL A 1 182 ? -24.021 6.898 30.037 1.00 90.69 182 VAL A C 1
ATOM 1259 O O . VAL A 1 182 ? -24.226 5.760 30.441 1.00 90.69 182 VAL A O 1
ATOM 1262 N N . ILE A 1 183 ? -22.809 7.462 30.043 1.00 91.56 183 ILE A N 1
ATOM 1263 C CA . ILE A 1 183 ? -21.602 6.798 30.559 1.00 91.56 183 ILE A CA 1
ATOM 1264 C C . ILE A 1 183 ? -21.787 6.424 32.032 1.00 91.56 183 ILE A C 1
ATOM 1266 O O . ILE A 1 183 ? -21.582 5.273 32.398 1.00 91.56 183 ILE A O 1
ATOM 1270 N N . ALA A 1 184 ? -22.254 7.368 32.854 1.00 91.31 184 ALA A N 1
ATOM 1271 C CA . ALA A 1 184 ? -22.555 7.140 34.263 1.00 91.31 184 ALA A CA 1
ATOM 1272 C C . ALA A 1 184 ? -23.521 5.961 34.454 1.00 91.31 184 ALA A C 1
ATOM 1274 O O . ALA A 1 184 ? -23.216 5.024 35.183 1.00 91.31 184 ALA A O 1
ATOM 1275 N N . ARG A 1 185 ? -24.642 5.950 33.720 1.00 91.19 185 ARG A N 1
ATOM 1276 C CA . ARG A 1 185 ? -25.630 4.864 33.790 1.00 91.19 185 ARG A CA 1
ATOM 1277 C C . ARG A 1 185 ? -25.080 3.517 33.326 1.00 91.19 185 ARG A C 1
ATOM 1279 O O . ARG A 1 185 ? -25.286 2.526 34.012 1.00 91.19 185 ARG A O 1
ATOM 1286 N N . ARG A 1 186 ? -24.391 3.470 32.180 1.00 89.81 186 ARG A N 1
ATOM 1287 C CA . ARG A 1 186 ? -23.862 2.219 31.603 1.00 89.81 186 ARG A CA 1
ATOM 1288 C C . ARG A 1 186 ? -22.778 1.589 32.465 1.00 89.81 186 ARG A C 1
ATOM 1290 O O . ARG A 1 186 ? -22.651 0.374 32.486 1.00 89.81 186 ARG A O 1
ATOM 1297 N N . LEU A 1 187 ? -22.009 2.419 33.158 1.00 90.62 187 LEU A N 1
ATOM 1298 C CA . LEU A 1 187 ? -20.915 1.976 34.003 1.00 90.62 187 LEU A CA 1
ATOM 1299 C C . LEU A 1 187 ? -21.327 1.851 35.484 1.00 90.62 187 LEU A C 1
ATOM 1301 O O . LEU A 1 187 ? -20.527 1.392 36.288 1.00 90.62 187 LEU A O 1
ATOM 1305 N N . GLY A 1 188 ? -22.548 2.225 35.881 1.00 89.19 188 GLY A N 1
ATOM 1306 C CA . GLY A 1 188 ? -22.958 2.209 37.294 1.00 89.19 188 GLY A CA 1
ATOM 1307 C C . GLY A 1 188 ? -22.187 3.219 38.156 1.00 89.19 188 GLY A C 1
ATOM 1308 O O . GLY A 1 188 ? -21.881 2.957 39.314 1.00 89.19 188 GLY A O 1
ATOM 1309 N N . LEU A 1 189 ? -21.821 4.362 37.573 1.00 90.50 189 LEU A N 1
ATOM 1310 C CA . LEU A 1 189 ? -21.057 5.430 38.215 1.00 90.50 189 LEU A CA 1
ATOM 1311 C C . LEU A 1 189 ? -21.946 6.636 38.521 1.00 90.50 189 LEU A C 1
ATOM 1313 O O . LEU A 1 189 ? -22.938 6.889 37.837 1.00 90.50 189 LEU A O 1
ATOM 1317 N N . SER A 1 190 ? -21.537 7.456 39.493 1.00 91.19 190 SER A N 1
ATOM 1318 C CA . SER A 1 190 ? -22.134 8.783 39.659 1.00 91.19 190 SER A CA 1
ATOM 1319 C C . SER A 1 190 ? -21.794 9.684 38.462 1.00 91.19 190 SER A C 1
ATOM 1321 O O . SER A 1 190 ? -20.767 9.514 37.795 1.00 91.19 190 SER A O 1
ATOM 1323 N N . PHE A 1 191 ? -22.625 10.697 38.203 1.00 90.12 191 PHE A N 1
ATOM 1324 C CA . PHE A 1 191 ? -22.353 11.683 37.152 1.00 90.12 191 PHE A CA 1
ATOM 1325 C C . PHE A 1 191 ? -21.009 12.405 37.359 1.00 90.12 191 PHE A C 1
ATOM 1327 O O . PHE A 1 191 ? -20.278 12.651 36.397 1.00 90.12 191 PHE A O 1
ATOM 1334 N N . HIS A 1 192 ? -20.665 12.702 38.615 1.00 89.12 192 HIS A N 1
ATOM 1335 C CA . HIS A 1 192 ? -19.403 13.344 38.972 1.00 89.12 192 HIS A CA 1
ATOM 1336 C C . HIS A 1 192 ? -18.205 12.430 38.671 1.00 89.12 192 HIS A C 1
ATOM 1338 O O . HIS A 1 192 ? -17.247 12.854 38.026 1.00 89.12 192 HIS A O 1
ATOM 1344 N N . THR A 1 193 ? -18.301 11.148 39.031 1.00 90.62 193 THR A N 1
ATOM 1345 C CA . THR A 1 193 ? -17.262 10.140 38.766 1.00 90.62 193 THR A CA 1
ATOM 1346 C C . THR A 1 193 ? -17.070 9.910 37.265 1.00 90.62 193 THR A C 1
ATOM 1348 O O . THR A 1 193 ? -15.940 9.836 36.788 1.00 90.62 193 THR A O 1
ATOM 1351 N N . ALA A 1 194 ? -18.155 9.875 36.484 1.00 90.56 194 ALA A N 1
ATOM 1352 C CA . ALA A 1 194 ? -18.063 9.783 35.028 1.00 90.56 194 ALA A CA 1
ATOM 1353 C C . ALA A 1 194 ? -17.336 10.998 34.422 1.00 90.56 194 ALA A C 1
ATOM 1355 O O . ALA A 1 194 ? -16.493 10.831 33.543 1.00 90.56 194 ALA A O 1
ATOM 1356 N N . LYS A 1 195 ? -17.604 12.217 34.915 1.00 91.25 195 LYS A N 1
ATOM 1357 C CA . LYS A 1 195 ? -16.886 13.430 34.484 1.00 91.25 195 LYS A CA 1
ATOM 1358 C C . LYS A 1 195 ? -15.392 13.349 34.819 1.00 91.25 195 LYS A C 1
ATOM 1360 O O . LYS A 1 195 ? -14.577 13.706 33.972 1.00 91.25 195 LYS A O 1
ATOM 1365 N N . ALA A 1 196 ? -15.046 12.850 36.005 1.00 91.69 196 ALA A N 1
ATOM 1366 C CA . ALA A 1 196 ? -13.659 12.665 36.424 1.00 91.69 196 ALA A CA 1
ATOM 1367 C C . ALA A 1 196 ? -12.914 11.659 35.530 1.00 91.69 196 ALA A C 1
ATOM 1369 O O . ALA A 1 196 ? -11.816 11.953 35.064 1.00 91.69 196 ALA A O 1
ATOM 1370 N N . HIS A 1 197 ? -13.530 10.518 35.197 1.00 92.00 197 HIS A N 1
ATOM 1371 C CA . HIS A 1 197 ? -12.915 9.562 34.271 1.00 92.00 197 HIS A CA 1
ATOM 1372 C C . HIS A 1 197 ? -12.748 10.130 32.862 1.00 92.00 197 HIS A C 1
ATOM 1374 O O . HIS A 1 197 ? -11.703 9.923 32.256 1.00 92.00 197 HIS A O 1
ATOM 1380 N N . VAL A 1 198 ? -13.730 10.875 32.343 1.00 92.81 198 VAL A N 1
ATOM 1381 C CA . VAL A 1 198 ? -13.597 11.540 31.036 1.00 92.81 198 VAL A CA 1
ATOM 1382 C C . VAL A 1 198 ? -12.435 12.537 31.058 1.00 92.81 198 VAL A C 1
ATOM 1384 O O . VAL A 1 198 ? -11.625 12.533 30.137 1.00 92.81 198 VAL A O 1
ATOM 1387 N N . ALA A 1 199 ? -12.299 13.342 32.114 1.00 91.56 199 ALA A N 1
ATOM 1388 C CA . ALA A 1 199 ? -11.173 14.266 32.255 1.00 91.56 199 ALA A CA 1
ATOM 1389 C C . ALA A 1 199 ? -9.818 13.534 32.317 1.00 91.56 199 ALA A C 1
ATOM 1391 O O . ALA A 1 199 ? -8.884 13.937 31.629 1.00 91.56 199 ALA A O 1
ATOM 1392 N N . SER A 1 200 ? -9.734 12.427 33.064 1.00 91.94 200 SER A N 1
ATOM 1393 C CA . SER A 1 200 ? -8.531 11.583 33.130 1.00 91.94 200 SER A CA 1
ATOM 1394 C C . SER A 1 200 ? -8.169 10.994 31.763 1.00 91.94 200 SER A C 1
ATOM 1396 O O . SER A 1 200 ? -7.014 11.053 31.355 1.00 91.94 200 SER A O 1
ATOM 1398 N N . VAL A 1 201 ? -9.155 10.494 31.006 1.00 91.94 201 VAL A N 1
ATOM 1399 C CA . VAL A 1 201 ? -8.953 9.983 29.637 1.00 91.94 201 VAL A CA 1
ATOM 1400 C C . VAL A 1 201 ? -8.408 11.073 28.716 1.00 91.94 201 VAL A C 1
ATOM 1402 O O . VAL A 1 201 ? -7.441 10.833 27.999 1.00 91.94 201 VAL A O 1
ATOM 1405 N N . LEU A 1 202 ? -8.998 12.272 28.739 1.00 91.12 202 LEU A N 1
ATOM 1406 C CA . LEU A 1 202 ? -8.535 13.393 27.917 1.00 91.12 202 LEU A CA 1
ATOM 1407 C C . LEU A 1 202 ? -7.100 13.791 28.282 1.00 91.12 202 LEU A C 1
ATOM 1409 O O . LEU A 1 202 ? -6.271 13.935 27.387 1.00 91.12 202 LEU A O 1
ATOM 1413 N N . ALA A 1 203 ? -6.792 13.896 29.577 1.00 89.62 203 ALA A N 1
ATOM 1414 C CA . ALA A 1 203 ? -5.456 14.231 30.058 1.00 89.62 203 ALA A CA 1
ATOM 1415 C C . ALA A 1 203 ? -4.417 13.176 29.646 1.00 89.62 203 ALA A C 1
ATOM 1417 O O . ALA A 1 203 ? -3.375 13.523 29.095 1.00 89.62 203 ALA A O 1
ATOM 1418 N N . LYS A 1 204 ? -4.724 11.885 29.828 1.00 89.44 204 LYS A N 1
ATOM 1419 C CA . LYS A 1 204 ? -3.824 10.774 29.474 1.00 89.44 204 LYS A CA 1
ATOM 1420 C C . LYS A 1 204 ? -3.585 10.639 27.974 1.00 89.44 204 LYS A C 1
ATOM 1422 O O . LYS A 1 204 ? -2.503 10.234 27.568 1.00 89.44 204 LYS A O 1
ATOM 1427 N N . LEU A 1 205 ? -4.569 10.993 27.148 1.00 87.25 205 LEU A N 1
ATOM 1428 C CA . LEU A 1 205 ? -4.422 11.018 25.690 1.00 87.25 205 LEU A CA 1
ATOM 1429 C C . LEU A 1 205 ? -3.833 12.343 25.168 1.00 87.25 205 LEU A C 1
ATOM 1431 O O . LEU A 1 205 ? -3.595 12.471 23.964 1.00 87.25 205 LEU A O 1
ATOM 1435 N N . GLY A 1 206 ? -3.617 13.339 26.036 1.00 86.88 206 GLY A N 1
ATOM 1436 C CA . GLY A 1 206 ? -3.202 14.687 25.640 1.00 86.88 206 GLY A CA 1
ATOM 1437 C C . GLY A 1 206 ? -4.209 15.365 24.705 1.00 86.88 206 GLY A C 1
ATOM 1438 O O . GLY A 1 206 ? -3.814 16.092 23.794 1.00 86.88 206 GLY A O 1
ATOM 1439 N N . ALA A 1 207 ? -5.496 15.054 24.864 1.00 89.88 207 ALA A N 1
ATOM 1440 C CA . ALA A 1 207 ? -6.567 15.513 23.994 1.00 89.88 207 ALA A CA 1
ATOM 1441 C C . ALA A 1 207 ? -7.192 16.813 24.508 1.00 89.88 207 ALA A C 1
ATOM 1443 O O . ALA A 1 207 ? -7.578 16.911 25.673 1.00 89.88 207 ALA A O 1
ATOM 1444 N N . SER A 1 208 ? -7.371 17.788 23.617 1.00 87.62 208 SER A N 1
ATOM 1445 C CA . SER A 1 208 ? -8.005 19.077 23.945 1.00 87.62 208 SER A CA 1
ATOM 1446 C C . SER A 1 208 ? -9.535 19.031 23.895 1.00 87.62 208 SER A C 1
ATOM 1448 O O . SER A 1 208 ? -10.211 19.905 24.434 1.00 87.62 208 SER A O 1
ATOM 1450 N N . SER A 1 209 ? -10.106 18.008 23.255 1.00 90.19 209 SER A N 1
ATOM 1451 C CA . SER A 1 209 ? -11.552 17.837 23.115 1.00 90.19 209 SER A CA 1
ATOM 1452 C C . SER A 1 209 ? -11.955 16.364 23.123 1.00 90.19 209 SER A C 1
ATOM 1454 O O . SER A 1 209 ? -11.135 15.470 22.910 1.00 90.19 209 SER A O 1
ATOM 1456 N N . ARG A 1 210 ? -13.253 16.095 23.321 1.00 90.62 210 ARG A N 1
ATOM 1457 C CA . ARG A 1 210 ? -13.813 14.736 23.226 1.00 90.62 210 ARG A CA 1
ATOM 1458 C C . ARG A 1 210 ? -13.555 14.109 21.852 1.00 90.62 210 ARG A C 1
ATOM 1460 O O . ARG A 1 210 ? -13.197 12.939 21.788 1.00 90.62 210 ARG A O 1
ATOM 1467 N N . ALA A 1 211 ? -13.734 14.875 20.776 1.00 89.56 211 ALA A N 1
ATOM 1468 C CA . ALA A 1 211 ? -13.500 14.390 19.418 1.00 89.56 211 ALA A CA 1
ATOM 1469 C C . ALA A 1 211 ? -12.014 14.070 19.189 1.00 89.56 211 ALA A C 1
ATOM 1471 O O . ALA A 1 211 ? -11.695 13.022 18.631 1.00 89.56 211 ALA A O 1
ATOM 1472 N N . ASP A 1 212 ? -11.110 14.917 19.695 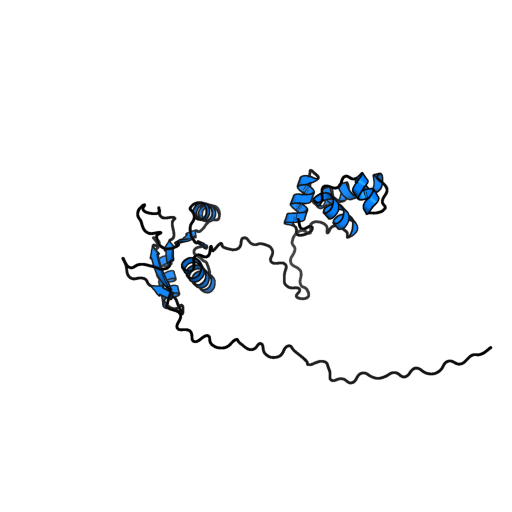1.00 89.06 212 ASP A N 1
ATOM 1473 C CA . ASP A 1 212 ? -9.666 14.661 19.637 1.00 89.06 212 ASP A CA 1
ATOM 1474 C C . ASP A 1 212 ? -9.283 13.408 20.446 1.00 89.06 212 ASP A C 1
ATOM 1476 O O . ASP A 1 212 ? -8.511 12.578 19.973 1.00 89.06 212 ASP A O 1
ATOM 1480 N N . ALA A 1 213 ? -9.896 13.189 21.615 1.00 91.88 213 ALA A N 1
ATOM 1481 C CA . ALA A 1 213 ? -9.674 11.985 22.418 1.00 91.88 213 ALA A CA 1
ATOM 1482 C C . ALA A 1 213 ? -10.082 10.705 21.670 1.00 91.88 213 ALA A C 1
ATOM 1484 O O . ALA A 1 213 ? -9.325 9.737 21.654 1.00 91.88 213 ALA A O 1
ATOM 1485 N N . VAL A 1 214 ? -11.240 10.709 21.002 1.00 91.00 214 VAL A N 1
ATOM 1486 C CA . VAL A 1 214 ? -11.698 9.577 20.178 1.00 91.00 214 VAL A CA 1
ATOM 1487 C C . VAL A 1 214 ? -10.763 9.358 18.989 1.00 91.00 214 VAL A C 1
ATOM 1489 O O . VAL A 1 214 ? -10.313 8.237 18.763 1.00 91.00 214 VAL A O 1
ATOM 1492 N N . ALA A 1 215 ? -10.398 10.423 18.271 1.00 86.81 215 ALA A N 1
ATOM 1493 C CA . ALA A 1 215 ? -9.493 10.335 17.129 1.00 86.81 215 ALA A CA 1
ATOM 1494 C C . ALA A 1 215 ? -8.115 9.775 17.525 1.00 86.81 215 ALA A C 1
ATOM 1496 O O . ALA A 1 215 ? -7.553 8.939 16.816 1.00 86.81 215 ALA A O 1
ATOM 1497 N N . ARG A 1 216 ? -7.577 10.194 18.676 1.00 87.19 216 ARG A N 1
ATOM 1498 C CA . ARG A 1 216 ? -6.338 9.649 19.249 1.00 87.19 216 ARG A CA 1
ATOM 1499 C C . ARG A 1 216 ? -6.497 8.196 19.682 1.00 87.19 216 ARG A C 1
ATOM 1501 O O . ARG A 1 216 ? -5.617 7.394 19.391 1.00 87.19 216 ARG A O 1
ATOM 1508 N N . GLY A 1 217 ? -7.623 7.850 20.305 1.00 87.25 217 GLY A N 1
ATOM 1509 C CA . GLY A 1 217 ? -7.962 6.480 20.686 1.00 87.25 217 GLY A CA 1
ATOM 1510 C C . GLY A 1 217 ? -7.983 5.517 19.498 1.00 87.25 217 GLY A C 1
ATOM 1511 O O . GLY A 1 217 ? -7.404 4.437 19.582 1.00 87.25 217 GLY A O 1
ATOM 1512 N N . ILE A 1 218 ? -8.568 5.938 18.373 1.00 85.62 218 ILE A N 1
ATOM 1513 C CA . ILE A 1 218 ? -8.594 5.165 17.123 1.00 85.62 218 ILE A CA 1
ATOM 1514 C C . ILE A 1 218 ? -7.182 5.017 16.547 1.00 85.62 218 ILE A C 1
ATOM 1516 O O . ILE A 1 218 ? -6.768 3.911 16.210 1.00 85.62 218 ILE A O 1
ATOM 1520 N N . ARG A 1 219 ? -6.405 6.110 16.477 1.00 81.50 219 ARG A N 1
ATOM 1521 C CA . ARG A 1 219 ? -5.013 6.065 15.982 1.00 81.50 219 ARG A CA 1
ATOM 1522 C C . ARG A 1 219 ? -4.119 5.148 16.817 1.00 81.50 219 ARG A C 1
ATOM 1524 O O . ARG A 1 219 ? -3.232 4.510 16.261 1.00 81.50 219 ARG A O 1
ATOM 1531 N N . ALA A 1 220 ? -4.359 5.084 18.124 1.00 79.12 220 ALA A N 1
ATOM 1532 C CA . ALA A 1 220 ? -3.636 4.223 19.053 1.00 79.12 220 ALA A CA 1
ATOM 1533 C C . ALA A 1 220 ? -4.164 2.774 19.097 1.00 79.12 220 ALA A C 1
ATOM 1535 O O . ALA A 1 220 ? -3.620 1.961 19.838 1.00 79.12 220 ALA A O 1
ATOM 1536 N N . GLY A 1 221 ? -5.226 2.440 18.350 1.00 82.12 221 GLY A N 1
ATOM 1537 C CA . GLY A 1 221 ? -5.834 1.104 18.359 1.00 82.12 221 GLY A CA 1
ATOM 1538 C C . GLY A 1 221 ? -6.547 0.745 19.669 1.00 82.12 221 GLY A C 1
ATOM 1539 O O . GLY A 1 221 ? -6.772 -0.429 19.943 1.00 82.12 221 GLY A O 1
ATOM 1540 N N . LEU A 1 222 ? -6.894 1.741 20.491 1.00 84.81 222 LEU A N 1
ATOM 1541 C CA . LEU A 1 222 ? -7.573 1.543 21.777 1.00 84.81 222 LEU A CA 1
ATOM 1542 C C . LEU A 1 222 ? -9.088 1.366 21.621 1.00 84.81 222 LEU A C 1
ATOM 1544 O O . LEU A 1 222 ? -9.730 0.820 22.516 1.00 84.81 222 LEU A O 1
ATOM 1548 N N . VAL A 1 223 ? -9.654 1.845 20.508 1.00 82.31 223 VAL A N 1
ATOM 1549 C CA . VAL A 1 223 ? -11.068 1.693 20.140 1.00 82.31 223 VAL A CA 1
ATOM 1550 C C . VAL A 1 223 ? -11.181 1.517 18.626 1.00 82.31 223 VAL A C 1
ATOM 1552 O O . VAL A 1 223 ? -10.428 2.134 17.872 1.00 82.31 223 VAL A O 1
ATOM 1555 N N . LEU A 1 224 ? -12.131 0.689 18.195 1.00 74.75 224 LEU A N 1
ATOM 1556 C CA . LEU A 1 224 ? -12.496 0.465 16.796 1.00 74.75 224 LEU A CA 1
ATOM 1557 C C . LEU A 1 224 ? -13.870 1.102 16.533 1.00 74.75 224 LEU A C 1
ATOM 1559 O O . LEU A 1 224 ? -14.725 1.077 17.421 1.00 74.75 224 LEU A O 1
ATOM 1563 N N . LEU A 1 225 ? -14.048 1.695 15.349 1.00 60.81 225 LEU A N 1
ATOM 1564 C CA . LEU A 1 225 ? -15.339 2.187 14.852 1.00 60.81 225 LEU A CA 1
ATOM 1565 C C . LEU A 1 225 ? -16.010 1.126 13.982 1.00 60.81 225 LEU A C 1
ATOM 1567 O O . LEU A 1 225 ? -15.266 0.451 13.235 1.00 60.81 225 LEU A O 1
#

InterPro domains:
  IPR000792 Transcription regulator LuxR, C-terminal [PF00196] (162-214)
  IPR000792 Transcription regulator LuxR, C-terminal [PR00038] (163-177)
  IPR000792 Transcription regulator LuxR, C-terminal [PR00038] (177-193)
  IPR000792 Transcription regulator LuxR, C-terminal [PR00038] (193-205)
  IPR000792 Transcription regulator LuxR, C-terminal [PS50043] (156-221)
  IPR000792 Transcription regulator LuxR, C-terminal [SM00421] (160-217)
  IPR000792 Transcription regulator LuxR, C-terminal [cd06170] (163-219)
  IPR016032 Signal transduction response regulator, C-terminal effector [SSF46894] (149-223)

Nearest PDB structures (foldseek):
  7x1k-assembly1_B  TM=9.311E-01  e=3.584E-05  Listeria monocytogenes
  3qp6-assembly1_A-2  TM=9.674E-01  e=1.368E-04  Chromobacterium violaceum
  6jqs-assembly1_A  TM=9.338E-01  e=8.933E-05  Paenisporosarcina sp. TG-14
  7dwm-assembly1_B  TM=9.207E-01  e=1.660E-03  Hapunavirus VP882
  2q0o-assembly1_B  TM=7.201E-01  e=9.031E-04  Si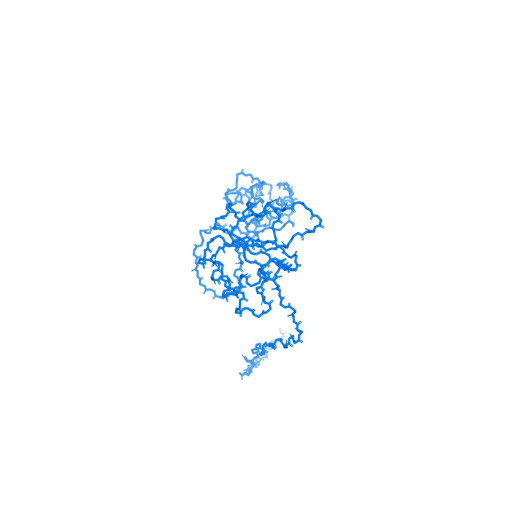norhizobium fredii NGR234

Secondary structure (DSSP, 8-state):
-----------PPPTT-S--PPPP-----------PPEEEEEE-S-HHHHHHHHHHHHHSTTEEEPPTTS--SEEEESSPPP---SSS-PPPEEEE-SSHHHHHHHHHTT-SEEE-TT--HHHHHHHHHHHHTT--B------------------------PPPHHHHHHHHHHHTT--HHHHHHHHT--HHHHHHHHHHHHHHTT-SSHHHHHHHHHHTTS---

Organism: NCBI:txid2041189